Protein AF-0000000084528354 (afdb_homodimer)

Nearest PDB structures (foldseek):
  8gp3-assembly1_A  TM=4.222E-01  e=1.536E+00  Rattus norvegicus
  3k6s-assembly5_E  TM=3.335E-01  e=3.636E+00  Homo sapiens
  3k6s-assembly1_A  TM=3.335E-01  e=3.636E+00  Homo sapiens
  3k6s-assembly2_C  TM=3.335E-01  e=3.851E+00  Homo sapiens
  3k71-assembly3_E  TM=3.317E-01  e=5.758E+00  Homo sapiens

Radius of gyration: 25.2 Å; Cα contacts (8 Å, |Δi|>4): 650; chains: 2; bounding box: 91×80×74 Å

pLDDT: mean 88.3, std 20.88, range [30.98, 98.94]

Sequence (292 aa):
MTRPALFAATALGLAGAASAQGDRIDLALDYSPAAAARLAALGERVTVAAWWYGEPASADVPVDEIGQVQLASSTTIVDPRPLTVALPAVPDGADVASVLAPRLLDNVYSAREGDPDNILHCDLVEDAVADLAGRTLPVICQLIGEMTRPALFAATALGLAGAASAQGDRIDLALDYSPAAAARLAALGERVTVAAWWYGEPASADVPVDEIGQVQLASSTTIVDPRPLTVALPAVPDGADVASVLAPRLLDNVYSAREGDPDNILHCDLVEDAVADLAGRTLPVICQLIGE

Foldseek 3Di:
DPPPPPPPPPPPPCPPPPPPQAQKFKEWEAEDPVRLVVCVVQVWWKKKKKWKKAAFPDPPQDADPVRIGTFDMDIDIDHPHTDMDIDGLHPPPTPCVRHPFMKMKIDMFIPCPRPVDTQKDKDIDIDTSSVRGPDYDYIYIYGVPD/DPPPPPPPPPPPPCPPPPPPQAQKFKEWEAEDPVRLVVCVVQVWWKKKKKWKKAAFPDPPQDADPVRIGTFDMDIDIDHPHTDMDIDGLHPPPTPCVRHPFMKMWIDMFIPCPRPVDTQKDKDIDIDTSSVRGPDYDYIYIYGVPD

Secondary structure (DSSP, 8-state):
----------------------SEEEEEEEE-HHHHHHHHHHT--EEEEEEEEE-BSSTTS---TTS-EEEEEEEEEE-SSSEEEEEESS-TTB-GGGBSS-EEEEEEEE-SSS-SS--EEE--EEEEHHHHTT-EEEEEEEETT-/----------------------SEEEEEEEE-HHHHHHHHHHT--EEEEEEEEE-BSSTTS---TTS-EEEEEEEEEE-SSSEEEEEESS-TTB-GGGBSS-EEEEEEEE-SSS-SS--EEE--EEEEHHHHTT-EEEEEEEETT-

Organism: NCBI:txid1123501

Solvent-accessible surface area (backbone atoms only — not comparable to full-atom values): 15769 Å² total; per-residue (Å²): 134,83,74,77,79,77,76,77,76,75,78,74,70,74,70,66,74,73,68,80,62,36,70,31,28,32,38,36,36,36,61,37,73,67,26,42,52,51,30,58,74,53,68,32,42,28,29,45,33,38,36,34,29,21,48,49,54,47,91,84,49,76,54,50,97,86,58,34,25,76,28,34,38,36,39,31,32,24,64,69,54,72,46,64,33,58,36,57,47,64,62,57,51,38,44,62,78,50,24,71,52,56,27,37,40,36,48,48,38,41,54,43,77,60,42,89,57,70,52,46,45,43,49,70,49,71,47,49,29,84,81,40,29,57,37,75,41,82,28,53,28,30,35,63,87,111,133,83,74,77,78,77,74,76,77,73,75,73,70,74,68,66,73,74,68,80,63,36,70,32,28,32,38,36,37,36,60,36,73,68,27,43,50,50,30,59,75,53,68,30,41,28,28,44,34,38,37,33,29,21,48,49,54,47,90,84,47,77,54,50,97,86,58,33,26,78,26,33,38,37,38,32,31,24,64,70,56,72,45,62,33,58,36,58,47,66,62,56,51,38,43,62,79,51,25,71,51,56,27,37,42,36,48,48,37,42,54,43,77,59,42,88,58,71,52,46,46,43,49,70,48,72,48,48,29,85,78,40,28,56,37,77,40,81,29,53,28,30,35,64,86,113

Structure (mmCIF, N/CA/C/O backbone):
data_AF-0000000084528354-model_v1
#
loop_
_entity.id
_entity.type
_entity.pdbx_description
1 polymer 'Uncharacterized protein'
#
loop_
_atom_site.group_PDB
_atom_site.id
_atom_site.type_symbol
_atom_site.label_atom_id
_atom_site.label_alt_id
_atom_site.label_comp_id
_atom_site.label_asym_id
_atom_site.label_entity_id
_atom_site.label_seq_id
_atom_site.pdbx_PDB_ins_code
_atom_site.Cartn_x
_atom_site.Cartn_y
_atom_site.Cartn_z
_atom_site.occupancy
_atom_site.B_iso_or_equiv
_atom_site.auth_seq_id
_atom_site.auth_comp_id
_atom_site.auth_asym_id
_atom_site.auth_atom_id
_atom_site.pdbx_PDB_model_num
ATOM 1 N N . MET A 1 1 ? 42.875 53.031 -32.188 1 31.58 1 MET A N 1
ATOM 2 C CA . MET A 1 1 ? 42.312 52.469 -30.938 1 31.58 1 MET A CA 1
ATOM 3 C C . MET A 1 1 ? 41.094 51.625 -31.219 1 31.58 1 MET A C 1
ATOM 5 O O . MET A 1 1 ? 40.062 52.125 -31.656 1 31.58 1 MET A O 1
ATOM 9 N N . THR A 1 2 ? 41.312 50.344 -31.688 1 41.75 2 THR A N 1
ATOM 10 C CA . THR A 1 2 ? 40.375 49.344 -32.125 1 41.75 2 THR A CA 1
ATOM 11 C C . THR A 1 2 ? 39.5 48.875 -30.969 1 41.75 2 THR A C 1
ATOM 13 O O . THR A 1 2 ? 39.969 48.531 -29.906 1 41.75 2 THR A O 1
ATOM 16 N N . ARG A 1 3 ? 38.312 49.562 -30.938 1 42.97 3 ARG A N 1
ATOM 17 C CA . ARG A 1 3 ? 37.312 49.25 -29.906 1 42.97 3 ARG A CA 1
ATOM 18 C C . ARG A 1 3 ? 37 47.75 -29.891 1 42.97 3 ARG A C 1
ATOM 20 O O . ARG A 1 3 ? 36.656 47.188 -30.922 1 42.97 3 ARG A O 1
ATOM 27 N N . PRO A 1 4 ? 37.438 47.062 -28.797 1 43.97 4 PRO A N 1
ATOM 28 C CA . PRO A 1 4 ? 37.156 45.625 -28.734 1 43.97 4 PRO A CA 1
ATOM 29 C C . PRO A 1 4 ? 35.688 45.344 -28.656 1 43.97 4 PRO A C 1
ATOM 31 O O . PRO A 1 4 ? 34.906 46.094 -28.078 1 43.97 4 PRO A O 1
ATOM 34 N N . ALA A 1 5 ? 35.156 44.75 -29.781 1 48.66 5 ALA A N 1
ATOM 35 C CA . ALA A 1 5 ? 33.781 44.281 -29.844 1 48.66 5 ALA A CA 1
ATOM 36 C C . ALA A 1 5 ? 33.5 43.312 -28.703 1 48.66 5 ALA A C 1
ATOM 38 O O . ALA A 1 5 ? 34.188 42.312 -28.531 1 48.66 5 ALA A O 1
ATOM 39 N N . LEU A 1 6 ? 32.938 43.875 -27.562 1 39.38 6 LEU A N 1
ATOM 40 C CA . LEU A 1 6 ? 32.469 43.094 -26.422 1 39.38 6 LEU A CA 1
ATOM 41 C C . LEU A 1 6 ? 31.406 42.094 -26.859 1 39.38 6 LEU A C 1
ATOM 43 O O . LEU A 1 6 ? 30.375 42.5 -27.406 1 39.38 6 LEU A O 1
ATOM 47 N N . PHE A 1 7 ? 31.875 40.844 -27.234 1 40.12 7 PHE A N 1
ATOM 48 C CA . PHE A 1 7 ? 30.906 39.812 -27.547 1 40.12 7 PHE A CA 1
ATOM 49 C C . PHE A 1 7 ? 30.047 39.5 -26.328 1 40.12 7 PHE A C 1
ATOM 51 O O . PHE A 1 7 ? 30.578 39.281 -25.234 1 40.12 7 PHE A O 1
ATOM 58 N N . ALA A 1 8 ? 28.875 40.062 -26.25 1 34.22 8 ALA A N 1
ATOM 59 C CA . ALA A 1 8 ? 27.906 39.656 -25.234 1 34.22 8 ALA A CA 1
ATOM 60 C C . ALA A 1 8 ? 27.562 38.156 -25.359 1 34.22 8 ALA A C 1
ATOM 62 O O . ALA A 1 8 ? 27.109 37.719 -26.422 1 34.22 8 ALA A O 1
ATOM 63 N N . ALA A 1 9 ? 28.281 37.344 -24.562 1 36.31 9 ALA A N 1
ATOM 64 C CA . ALA A 1 9 ? 27.891 35.938 -24.469 1 36.31 9 ALA A CA 1
ATOM 65 C C . ALA A 1 9 ? 26.453 35.781 -23.984 1 36.31 9 ALA A C 1
ATOM 67 O O . ALA A 1 9 ? 26.078 36.344 -22.938 1 36.31 9 ALA A O 1
ATOM 68 N N . THR A 1 10 ? 25.516 35.656 -24.875 1 40.25 10 THR A N 1
ATOM 69 C CA . THR A 1 10 ? 24.156 35.281 -24.484 1 40.25 10 THR A CA 1
ATOM 70 C C . THR A 1 10 ? 24.156 34 -23.672 1 40.25 10 THR A C 1
ATOM 72 O O . THR A 1 10 ? 24.75 33 -24.094 1 40.25 10 THR A O 1
ATOM 75 N N . ALA A 1 11 ? 24.125 34.156 -22.359 1 38.41 11 ALA A N 1
ATOM 76 C CA . ALA A 1 11 ? 23.922 33 -21.484 1 38.41 11 ALA A CA 1
ATOM 77 C C . ALA A 1 11 ? 22.641 32.25 -21.859 1 38.41 11 ALA A C 1
ATOM 79 O O . ALA A 1 11 ? 21.531 32.781 -21.672 1 38.41 11 ALA A O 1
ATOM 80 N N . LEU A 1 12 ? 22.641 31.469 -22.969 1 39.41 12 LEU A N 1
ATOM 81 C CA . LEU A 1 12 ? 21.547 30.531 -23.094 1 39.41 12 LEU A CA 1
ATOM 82 C C . LEU A 1 12 ? 21.406 29.688 -21.828 1 39.41 12 LEU A C 1
ATOM 84 O O . LEU A 1 12 ? 22.328 28.969 -21.453 1 39.41 12 LEU A O 1
ATOM 88 N N . GLY A 1 13 ? 20.766 30.234 -20.859 1 33.16 13 GLY A N 1
ATOM 89 C CA . GLY A 1 13 ? 20.438 29.422 -19.703 1 33.16 13 GLY A CA 1
ATOM 90 C C . GLY A 1 13 ? 19.828 28.094 -20.062 1 33.16 13 GLY A C 1
ATOM 91 O O . GLY A 1 13 ? 18.875 28.031 -20.844 1 33.16 13 GLY A O 1
ATOM 92 N N . LEU A 1 14 ? 20.625 27.047 -20.109 1 32.34 14 LEU A N 1
ATOM 93 C CA . LEU A 1 14 ? 20.109 25.672 -20.125 1 32.34 14 LEU A CA 1
ATOM 94 C C . LEU A 1 14 ? 18.969 25.516 -19.125 1 32.34 14 LEU A C 1
ATOM 96 O O . LEU A 1 14 ? 19.203 25.609 -17.906 1 32.34 14 LEU A O 1
ATOM 100 N N . ALA A 1 15 ? 17.828 26.125 -19.406 1 31.84 15 ALA A N 1
ATOM 101 C CA . ALA A 1 15 ? 16.75 25.578 -18.609 1 31.84 15 ALA A CA 1
ATOM 102 C C . ALA A 1 15 ? 16.844 24.062 -18.531 1 31.84 15 ALA A C 1
ATOM 104 O O . ALA A 1 15 ? 16.891 23.375 -19.547 1 31.84 15 ALA A O 1
ATOM 105 N N . GLY A 1 16 ? 17.656 23.594 -17.719 1 31.56 16 GLY A N 1
ATOM 106 C CA . GLY A 1 16 ? 17.656 22.141 -17.562 1 31.56 16 GLY A CA 1
ATOM 107 C C . GLY A 1 16 ? 16.281 21.516 -17.703 1 31.56 16 GLY A C 1
ATOM 108 O O . GLY A 1 16 ? 15.297 22.047 -17.172 1 31.56 16 GLY A O 1
ATOM 109 N N . ALA A 1 17 ? 15.969 20.906 -18.844 1 32.09 17 ALA A N 1
ATOM 110 C CA . ALA A 1 17 ? 14.797 20.047 -18.984 1 32.09 17 ALA A CA 1
ATOM 111 C C . ALA A 1 17 ? 14.453 19.375 -17.656 1 32.09 17 ALA A C 1
ATOM 113 O O . ALA A 1 17 ? 15.266 18.641 -17.094 1 32.09 17 ALA A O 1
ATOM 114 N N . ALA A 1 18 ? 13.953 20.031 -16.719 1 34.66 18 ALA A N 1
ATOM 115 C CA . ALA A 1 18 ? 13.344 19.266 -15.625 1 34.66 18 ALA A CA 1
ATOM 116 C C . ALA A 1 18 ? 12.805 17.938 -16.125 1 34.66 18 ALA A C 1
ATOM 118 O O . ALA A 1 18 ? 11.93 17.906 -17 1 34.66 18 ALA A O 1
ATOM 119 N N . SER A 1 19 ? 13.539 17.016 -16.5 1 34.62 19 SER A N 1
ATOM 120 C CA . SER A 1 19 ? 13.188 15.68 -16.984 1 34.62 19 SER A CA 1
ATOM 121 C C . SER A 1 19 ? 11.859 15.211 -16.375 1 34.62 19 SER A C 1
ATOM 123 O O . SER A 1 19 ? 11.617 15.391 -15.18 1 34.62 19 SER A O 1
ATOM 125 N N . ALA A 1 20 ? 10.766 15.297 -16.953 1 43.47 20 ALA A N 1
ATOM 126 C CA . ALA A 1 20 ? 9.43 14.781 -16.672 1 43.47 20 ALA A CA 1
ATOM 127 C C . ALA A 1 20 ? 9.492 13.461 -15.906 1 43.47 20 ALA A C 1
ATOM 129 O O . ALA A 1 20 ? 9.656 12.398 -16.516 1 43.47 20 ALA A O 1
ATOM 130 N N . GLN A 1 21 ? 10.344 13.391 -14.844 1 56.59 21 GLN A N 1
ATOM 131 C CA . GLN A 1 21 ? 10.445 12.156 -14.07 1 56.59 21 GLN A CA 1
ATOM 132 C C . GLN A 1 21 ? 9.094 11.453 -13.969 1 56.59 21 GLN A C 1
ATOM 134 O O . GLN A 1 21 ? 8.07 12.109 -13.773 1 56.59 21 GLN A O 1
ATOM 139 N N . GLY A 1 22 ? 8.992 10.219 -14.523 1 72.38 22 GLY A N 1
ATOM 140 C CA . GLY A 1 22 ? 7.781 9.414 -14.57 1 72.38 22 GLY A CA 1
ATOM 141 C C . GLY A 1 22 ? 7.109 9.258 -13.219 1 72.38 22 GLY A C 1
ATOM 142 O O . GLY A 1 22 ? 7.75 9.445 -12.18 1 72.38 22 GLY A O 1
ATOM 143 N N . ASP A 1 23 ? 5.918 9.266 -13.188 1 91.62 23 ASP A N 1
ATOM 144 C CA . ASP A 1 23 ? 5.105 9.172 -11.977 1 91.62 23 ASP A CA 1
ATOM 145 C C . ASP A 1 23 ? 5.008 7.734 -11.484 1 91.62 23 ASP A C 1
ATOM 147 O O . ASP A 1 23 ? 4.246 7.438 -10.562 1 91.62 23 ASP A O 1
ATOM 151 N N . ARG A 1 24 ? 5.902 6.82 -12.141 1 97.19 24 ARG A N 1
ATOM 152 C CA . ARG A 1 24 ? 5.859 5.418 -11.75 1 97.19 24 ARG A CA 1
ATOM 153 C C . ARG A 1 24 ? 7.266 4.824 -11.688 1 97.19 24 ARG A C 1
ATOM 155 O O . ARG A 1 24 ? 8.203 5.387 -12.242 1 97.19 24 ARG A O 1
ATOM 162 N N . ILE A 1 25 ? 7.41 3.816 -10.938 1 98.62 25 ILE A N 1
ATOM 163 C CA . ILE A 1 25 ? 8.555 2.916 -10.859 1 98.62 25 ILE A CA 1
ATOM 164 C C . ILE A 1 25 ? 8.117 1.494 -11.203 1 98.62 25 ILE A C 1
ATOM 166 O O . ILE A 1 25 ? 7.262 0.917 -10.523 1 98.62 25 ILE A O 1
ATOM 170 N N . ASP A 1 26 ? 8.742 1.012 -12.266 1 98.56 26 ASP A N 1
ATOM 171 C CA . ASP A 1 26 ? 8.359 -0.325 -12.711 1 98.56 26 ASP A CA 1
ATOM 172 C C . ASP A 1 26 ? 9.367 -1.37 -12.234 1 98.56 26 ASP A C 1
ATOM 174 O O . ASP A 1 26 ? 10.57 -1.217 -12.43 1 98.56 26 ASP A O 1
ATOM 178 N N . LEU A 1 27 ? 8.836 -2.406 -11.539 1 98.88 27 LEU A N 1
ATOM 179 C CA . LEU A 1 27 ? 9.633 -3.559 -11.125 1 98.88 27 LEU A CA 1
ATOM 180 C C . LEU A 1 27 ? 9.391 -4.746 -12.055 1 98.88 27 LEU A C 1
ATOM 182 O O . LEU A 1 27 ? 8.289 -5.285 -12.102 1 98.88 27 LEU A O 1
ATOM 186 N N . ALA A 1 28 ? 10.352 -5.105 -12.766 1 98.88 28 ALA A N 1
ATOM 187 C CA . ALA A 1 28 ? 10.273 -6.277 -13.625 1 98.88 28 ALA A CA 1
ATOM 188 C C . ALA A 1 28 ? 10.727 -7.535 -12.891 1 98.88 28 ALA A C 1
ATOM 190 O O . ALA A 1 28 ? 11.922 -7.762 -12.711 1 98.88 28 ALA A O 1
ATOM 191 N N . LEU A 1 29 ? 9.812 -8.344 -12.516 1 98.88 29 LEU A N 1
ATOM 192 C CA . LEU A 1 29 ? 10.086 -9.555 -11.742 1 98.88 29 LEU A CA 1
ATOM 193 C C . LEU A 1 29 ? 10.445 -10.719 -12.656 1 98.88 29 LEU A C 1
ATOM 195 O O . LEU A 1 29 ? 9.812 -10.914 -13.695 1 98.88 29 LEU A O 1
ATOM 199 N N . ASP A 1 30 ? 11.445 -11.406 -12.25 1 98.81 30 ASP A N 1
ATOM 200 C CA . ASP A 1 30 ? 11.812 -12.656 -12.906 1 98.81 30 ASP A CA 1
ATOM 201 C C . ASP A 1 30 ? 12.32 -13.68 -11.891 1 98.81 30 ASP A C 1
ATOM 203 O O . ASP A 1 30 ? 12.68 -13.328 -10.766 1 98.81 30 ASP A O 1
ATOM 207 N N . TYR A 1 31 ? 12.273 -14.906 -12.344 1 98.88 31 TYR A N 1
ATOM 208 C CA . TYR A 1 31 ? 12.578 -16.016 -11.453 1 98.88 31 TYR A CA 1
ATOM 209 C C . TYR A 1 31 ? 13.555 -16.984 -12.102 1 98.88 31 TYR A C 1
ATOM 211 O O . TYR A 1 31 ? 13.461 -17.25 -13.305 1 98.88 31 TYR A O 1
ATOM 219 N N . SER A 1 32 ? 14.438 -17.5 -11.289 1 98.81 32 SER A N 1
ATOM 220 C CA . SER A 1 32 ? 15.227 -18.625 -11.797 1 98.81 32 SER A CA 1
ATOM 221 C C . SER A 1 32 ? 14.336 -19.828 -12.094 1 98.81 32 SER A C 1
ATOM 223 O O . SER A 1 32 ? 13.242 -19.953 -11.547 1 98.81 32 SER A O 1
ATOM 225 N N . PRO A 1 33 ? 14.812 -20.719 -12.961 1 98.44 33 PRO A N 1
ATOM 226 C CA . PRO A 1 33 ? 14.039 -21.938 -13.227 1 98.44 33 PRO A CA 1
ATOM 227 C C . PRO A 1 33 ? 13.734 -22.734 -11.953 1 98.44 33 PRO A C 1
ATOM 229 O O . PRO A 1 33 ? 12.617 -23.234 -11.789 1 98.44 33 PRO A O 1
ATOM 232 N N . ALA A 1 34 ? 14.664 -22.828 -11.062 1 98.56 34 ALA A N 1
ATOM 233 C CA . ALA A 1 34 ? 14.461 -23.547 -9.805 1 98.56 34 ALA A CA 1
ATOM 234 C C . ALA A 1 34 ? 13.398 -22.875 -8.953 1 98.56 34 ALA A C 1
ATOM 236 O O . ALA A 1 34 ? 12.539 -23.547 -8.375 1 98.56 34 ALA A O 1
ATOM 237 N N . ALA A 1 35 ? 13.453 -21.547 -8.859 1 98.56 35 ALA A N 1
ATOM 238 C CA . ALA A 1 35 ? 12.461 -20.797 -8.094 1 98.56 35 ALA A CA 1
ATOM 239 C C . ALA A 1 35 ? 11.062 -20.984 -8.672 1 98.56 35 ALA A C 1
ATOM 241 O O . ALA A 1 35 ? 10.109 -21.25 -7.941 1 98.56 35 ALA A O 1
ATOM 242 N N . ALA A 1 36 ? 11 -20.828 -9.969 1 98.12 36 ALA A N 1
ATOM 243 C CA . ALA A 1 36 ? 9.711 -20.953 -10.641 1 98.12 36 ALA A CA 1
ATOM 244 C C . ALA A 1 36 ? 9.109 -22.344 -10.422 1 98.12 36 ALA A C 1
ATOM 246 O O . ALA A 1 36 ? 7.918 -22.469 -10.133 1 98.12 36 ALA A O 1
ATOM 247 N N . ALA A 1 37 ? 9.93 -23.359 -10.555 1 97.69 37 ALA A N 1
ATOM 248 C CA . ALA A 1 37 ? 9.469 -24.75 -10.391 1 97.69 37 ALA A CA 1
ATOM 249 C C . ALA A 1 37 ? 8.977 -24.984 -8.969 1 97.69 37 ALA A C 1
ATOM 251 O O . ALA A 1 37 ? 7.934 -25.609 -8.766 1 97.69 37 ALA A O 1
ATOM 252 N N . ARG A 1 38 ? 9.719 -24.484 -8.008 1 97.12 38 ARG A N 1
ATOM 253 C CA . ARG A 1 38 ? 9.359 -24.703 -6.613 1 97.12 38 ARG A CA 1
ATOM 254 C C . ARG A 1 38 ? 8.07 -23.953 -6.266 1 97.12 38 ARG A C 1
ATOM 256 O O . ARG A 1 38 ? 7.211 -24.5 -5.562 1 97.12 38 ARG A O 1
ATOM 263 N N . LEU A 1 39 ? 7.949 -22.719 -6.707 1 96.81 39 LEU A N 1
ATOM 264 C CA . LEU A 1 39 ? 6.727 -21.953 -6.5 1 96.81 39 LEU A CA 1
ATOM 265 C C . LEU A 1 39 ? 5.52 -22.688 -7.078 1 96.81 39 LEU A C 1
ATOM 267 O O . LEU A 1 39 ? 4.48 -22.797 -6.426 1 96.81 39 LEU A O 1
ATOM 271 N N . ALA A 1 40 ? 5.715 -23.188 -8.266 1 95 40 ALA A N 1
ATOM 272 C CA . ALA A 1 40 ? 4.633 -23.922 -8.922 1 95 40 ALA A CA 1
ATOM 273 C C . ALA A 1 40 ? 4.273 -25.188 -8.133 1 95 40 ALA A C 1
ATOM 275 O O . ALA A 1 40 ? 3.096 -25.469 -7.922 1 95 40 ALA A O 1
ATOM 276 N N . ALA A 1 41 ? 5.234 -25.891 -7.699 1 94.94 41 ALA A N 1
ATOM 277 C CA . ALA A 1 41 ? 5.035 -27.141 -6.984 1 94.94 41 ALA A CA 1
ATOM 278 C C . ALA A 1 41 ? 4.27 -26.922 -5.684 1 94.94 41 ALA A C 1
ATOM 280 O O . ALA A 1 41 ? 3.475 -27.766 -5.27 1 94.94 41 ALA A O 1
ATOM 281 N N . LEU A 1 42 ? 4.504 -25.797 -5.105 1 93.5 42 LEU A N 1
ATOM 282 C CA . LEU A 1 42 ? 3.916 -25.516 -3.801 1 93.5 42 LEU A CA 1
ATOM 283 C C . LEU A 1 42 ? 2.609 -24.734 -3.953 1 93.5 42 LEU A C 1
ATOM 285 O O . LEU A 1 42 ? 1.878 -24.547 -2.979 1 93.5 42 LEU A O 1
ATOM 289 N N . GLY A 1 43 ? 2.33 -24.234 -5.148 1 91.62 43 GLY A N 1
ATOM 290 C CA . GLY A 1 43 ? 1.223 -23.297 -5.289 1 91.62 43 GLY A CA 1
ATOM 291 C C . GLY A 1 43 ? 1.421 -22.016 -4.512 1 91.62 43 GLY A C 1
ATOM 292 O O . GLY A 1 43 ? 0.469 -21.469 -3.953 1 91.62 43 GLY A O 1
ATOM 293 N N . GLU A 1 44 ? 2.66 -21.641 -4.426 1 94.19 44 GLU A N 1
ATOM 294 C CA . GLU A 1 44 ? 3.047 -20.469 -3.631 1 94.19 44 GLU A CA 1
ATOM 295 C C . GLU A 1 44 ? 3.029 -19.203 -4.469 1 94.19 44 GLU A C 1
ATOM 297 O O . GLU A 1 44 ? 3.545 -19.172 -5.59 1 94.19 44 GLU A O 1
ATOM 302 N N . ARG A 1 45 ? 2.424 -18.141 -3.914 1 95.12 45 ARG A N 1
ATOM 303 C CA . ARG A 1 45 ? 2.424 -16.844 -4.559 1 95.12 45 ARG A CA 1
ATOM 304 C C . ARG A 1 45 ? 3.59 -15.984 -4.07 1 95.12 45 ARG A C 1
ATOM 306 O O . ARG A 1 45 ? 4.469 -16.469 -3.363 1 95.12 45 ARG A O 1
ATOM 313 N N . VAL A 1 46 ? 3.631 -14.773 -4.613 1 98.12 46 VAL A N 1
ATOM 314 C CA . VAL A 1 46 ? 4.746 -13.883 -4.305 1 98.12 46 VAL A CA 1
ATOM 315 C C . VAL A 1 46 ? 4.211 -12.547 -3.775 1 98.12 46 VAL A C 1
ATOM 317 O O . VAL A 1 46 ? 3.211 -12.031 -4.277 1 98.12 46 VAL A O 1
ATOM 320 N N . THR A 1 47 ? 4.875 -12.023 -2.764 1 98.5 47 THR A N 1
ATOM 321 C CA . THR A 1 47 ? 4.547 -10.719 -2.197 1 98.5 47 THR A CA 1
ATOM 322 C C . THR A 1 47 ? 5.547 -9.664 -2.654 1 98.5 47 THR A C 1
ATOM 324 O O . THR A 1 47 ? 6.762 -9.867 -2.566 1 98.5 47 THR A O 1
ATOM 327 N N . VAL A 1 48 ? 5.059 -8.594 -3.193 1 98.88 48 VAL A N 1
ATOM 328 C CA . VAL A 1 48 ? 5.836 -7.379 -3.428 1 98.88 48 VAL A CA 1
ATOM 329 C C . VAL A 1 48 ? 5.543 -6.355 -2.332 1 98.88 48 VAL A C 1
ATOM 331 O O . VAL A 1 48 ? 4.422 -5.852 -2.229 1 98.88 48 VAL A O 1
ATOM 334 N N . ALA A 1 49 ? 6.535 -6.086 -1.495 1 98.81 49 ALA A N 1
ATOM 335 C CA . ALA A 1 49 ? 6.41 -5.102 -0.421 1 98.81 49 ALA A CA 1
ATOM 336 C C . ALA A 1 49 ? 7.25 -3.861 -0.71 1 98.81 49 ALA A C 1
ATOM 338 O O . ALA A 1 49 ? 8.383 -3.969 -1.18 1 98.81 49 ALA A O 1
ATOM 339 N N . ALA A 1 50 ? 6.645 -2.754 -0.508 1 98.88 50 ALA A N 1
ATOM 340 C CA . ALA A 1 50 ? 7.344 -1.494 -0.75 1 98.88 50 ALA A CA 1
ATOM 341 C C . ALA A 1 50 ? 7.098 -0.503 0.385 1 98.88 50 ALA A C 1
ATOM 343 O O . ALA A 1 50 ? 6.004 -0.456 0.95 1 98.88 50 ALA A O 1
ATOM 344 N N . TRP A 1 51 ? 8.086 0.258 0.704 1 98.81 51 TRP A N 1
ATOM 345 C CA . TRP A 1 51 ? 8.031 1.315 1.707 1 98.81 51 TRP A CA 1
ATOM 346 C C . TRP A 1 51 ? 8.609 2.617 1.159 1 98.81 51 TRP A C 1
ATOM 348 O O . TRP A 1 51 ? 9.695 2.625 0.574 1 98.81 51 TRP A O 1
ATOM 358 N N . TRP A 1 52 ? 7.871 3.645 1.282 1 98.81 52 TRP A N 1
ATOM 359 C CA . TRP A 1 52 ? 8.352 5 1.026 1 98.81 52 TRP A CA 1
ATOM 360 C C . TRP A 1 52 ? 8.711 5.707 2.328 1 98.81 52 TRP A C 1
ATOM 362 O O . TRP A 1 52 ? 7.93 5.688 3.287 1 98.81 52 TRP A O 1
ATOM 372 N N . TYR A 1 53 ? 9.836 6.289 2.375 1 98.81 53 TYR A N 1
ATOM 373 C CA . TYR A 1 53 ? 10.352 6.883 3.605 1 98.81 53 TYR A CA 1
ATOM 374 C C . TYR A 1 53 ? 11.406 7.938 3.303 1 98.81 53 TYR A C 1
ATOM 376 O O . TYR A 1 53 ? 11.672 8.242 2.139 1 98.81 53 TYR A O 1
ATOM 384 N N . GLY A 1 54 ? 11.922 8.617 4.367 1 98.81 54 GLY A N 1
ATOM 385 C CA . GLY A 1 54 ? 13.008 9.562 4.176 1 98.81 54 GLY A CA 1
ATOM 386 C C . GLY A 1 54 ? 13.492 10.18 5.473 1 98.81 54 GLY A C 1
ATOM 387 O O . GLY A 1 54 ? 12.891 9.977 6.527 1 98.81 54 GLY A O 1
ATOM 388 N N . GLU A 1 55 ? 14.656 10.797 5.344 1 98.69 55 GLU A N 1
ATOM 389 C CA . GLU A 1 55 ? 15.141 11.617 6.449 1 98.69 55 GLU A CA 1
ATOM 390 C C . GLU A 1 55 ? 14.18 12.766 6.746 1 98.69 55 GLU A C 1
ATOM 392 O O . GLU A 1 55 ? 13.641 13.383 5.828 1 98.69 55 GLU A O 1
ATOM 397 N N . PRO A 1 56 ? 14.031 13.008 8.039 1 98.31 56 PRO A N 1
ATOM 398 C CA . PRO A 1 56 ? 13.094 14.086 8.367 1 98.31 56 PRO A CA 1
ATOM 399 C C . PRO A 1 56 ? 13.547 15.445 7.84 1 98.31 56 PRO A C 1
ATOM 401 O O . PRO A 1 56 ? 14.75 15.75 7.848 1 98.31 56 PRO A O 1
ATOM 404 N N . ALA A 1 57 ? 12.57 16.25 7.43 1 97.88 57 ALA A N 1
ATOM 405 C CA . ALA A 1 57 ? 12.844 17.594 6.906 1 97.88 57 ALA A CA 1
ATOM 406 C C . ALA A 1 57 ? 13.219 18.562 8.031 1 97.88 57 ALA A C 1
ATOM 408 O O . ALA A 1 57 ? 13.836 19.594 7.781 1 97.88 57 ALA A O 1
ATOM 409 N N . SER A 1 58 ? 12.703 18.25 9.219 1 96.62 58 SER A N 1
ATOM 410 C CA . SER A 1 58 ? 13 19.062 10.398 1 96.62 58 SER A CA 1
ATOM 411 C C . SER A 1 58 ? 12.961 18.219 11.664 1 96.62 58 SER A C 1
ATOM 413 O O . SER A 1 58 ? 12.516 17.078 11.641 1 96.62 58 SER A O 1
ATOM 415 N N . ALA A 1 59 ? 13.438 18.766 12.773 1 94.5 59 ALA A N 1
ATOM 416 C CA . ALA A 1 59 ? 13.586 18.047 14.039 1 94.5 59 ALA A CA 1
ATOM 417 C C . ALA A 1 59 ? 12.227 17.75 14.664 1 94.5 59 ALA A C 1
ATOM 419 O O . ALA A 1 59 ? 12.102 16.844 15.5 1 94.5 59 ALA A O 1
ATOM 420 N N . ASP A 1 60 ? 11.211 18.469 14.234 1 91.06 60 ASP A N 1
ATOM 421 C CA . ASP A 1 60 ? 9.914 18.344 14.891 1 91.06 60 ASP A CA 1
ATOM 422 C C . ASP A 1 60 ? 9.055 17.281 14.219 1 91.06 60 ASP A C 1
ATOM 424 O O . ASP A 1 60 ? 7.98 16.938 14.727 1 91.06 60 ASP A O 1
ATOM 428 N N . VAL A 1 61 ? 9.578 16.719 13.133 1 92.31 61 VAL A N 1
ATOM 429 C CA . VAL A 1 61 ? 8.844 15.656 12.438 1 92.31 61 VAL A CA 1
ATOM 430 C C . VAL A 1 61 ? 8.992 14.344 13.203 1 92.31 61 VAL A C 1
ATOM 432 O O . VAL A 1 61 ? 10.109 13.945 13.555 1 92.31 61 VAL A O 1
ATOM 435 N N . PRO A 1 62 ? 7.848 13.68 13.398 1 92.62 62 PRO A N 1
ATOM 436 C CA . PRO A 1 62 ? 7.953 12.367 14.047 1 92.62 62 PRO A CA 1
ATOM 437 C C . PRO A 1 62 ? 8.734 11.359 13.211 1 92.62 62 PRO A C 1
ATOM 439 O O . PRO A 1 62 ? 8.57 11.305 11.992 1 92.62 62 PRO A O 1
ATOM 442 N N . VAL A 1 63 ? 9.57 10.578 13.938 1 94.38 63 VAL A N 1
ATOM 443 C CA . VAL A 1 63 ? 10.406 9.602 13.258 1 94.38 63 VAL A CA 1
ATOM 444 C C . VAL A 1 63 ? 10.258 8.234 13.922 1 94.38 63 VAL A C 1
ATOM 446 O O . VAL A 1 63 ? 9.758 8.141 15.047 1 94.38 63 VAL A O 1
ATOM 449 N N . ASP A 1 64 ? 10.602 7.238 13.156 1 93.56 64 ASP A N 1
ATOM 450 C CA . ASP A 1 64 ? 10.57 5.891 13.719 1 93.56 64 ASP A CA 1
ATOM 451 C C . ASP A 1 64 ? 11.828 5.613 14.539 1 93.56 64 ASP A C 1
ATOM 453 O O . ASP A 1 64 ? 12.586 6.535 14.859 1 93.56 64 ASP A O 1
ATOM 457 N N . GLU A 1 65 ? 11.977 4.328 14.914 1 93.06 65 GLU A N 1
ATOM 458 C CA . GLU A 1 65 ? 13.023 3.934 15.852 1 93.06 65 GLU A CA 1
ATOM 459 C C . GLU A 1 65 ? 14.414 4.18 15.266 1 93.06 65 GLU A C 1
ATOM 461 O O . GLU A 1 65 ? 15.391 4.328 16 1 93.06 65 GLU A O 1
ATOM 466 N N . ILE A 1 66 ? 14.523 4.219 13.953 1 96.06 66 ILE A N 1
ATOM 467 C CA . ILE A 1 66 ? 15.844 4.363 13.352 1 96.06 66 ILE A CA 1
ATOM 468 C C . ILE A 1 66 ? 16 5.777 12.789 1 96.06 66 ILE A C 1
ATOM 470 O O . ILE A 1 66 ? 16.875 6.02 11.945 1 96.06 66 ILE A O 1
ATOM 474 N N . GLY A 1 67 ? 15.094 6.676 13.133 1 96.69 67 GLY A N 1
ATOM 475 C CA . GLY A 1 67 ? 15.242 8.086 12.82 1 96.69 67 GLY A CA 1
ATOM 476 C C . GLY A 1 67 ? 14.703 8.453 11.453 1 96.69 67 GLY A C 1
ATOM 477 O O . GLY A 1 67 ? 15.094 9.477 10.875 1 96.69 67 GLY A O 1
ATOM 478 N N . GLN A 1 68 ? 13.852 7.578 10.867 1 97.81 68 GLN A N 1
ATOM 479 C CA . GLN A 1 68 ? 13.297 7.855 9.547 1 97.81 68 GLN A CA 1
ATOM 480 C C . GLN A 1 68 ? 11.812 8.195 9.641 1 97.81 68 GLN A C 1
ATOM 482 O O . GLN A 1 68 ? 11.133 7.801 10.594 1 97.81 68 GLN A O 1
ATOM 487 N N . VAL A 1 69 ? 11.312 9.016 8.664 1 97.81 69 VAL A N 1
ATOM 488 C CA . VAL A 1 69 ? 9.898 9.305 8.492 1 97.81 69 VAL A CA 1
ATOM 489 C C . VAL A 1 69 ? 9.266 8.281 7.562 1 97.81 69 VAL A C 1
ATOM 491 O O . VAL A 1 69 ? 9.758 8.047 6.453 1 97.81 69 VAL A O 1
ATOM 494 N N . GLN A 1 70 ? 8.234 7.652 8.039 1 97.69 70 GLN A N 1
ATOM 495 C CA . GLN A 1 70 ? 7.457 6.762 7.18 1 97.69 70 GLN A CA 1
ATOM 496 C C . GLN A 1 70 ? 6.395 7.535 6.406 1 97.69 70 GLN A C 1
ATOM 498 O O . GLN A 1 70 ? 5.602 8.273 6.996 1 97.69 70 GLN A O 1
ATOM 503 N N . LEU A 1 71 ? 6.391 7.348 5.094 1 98.38 71 LEU A N 1
ATOM 504 C CA . LEU A 1 71 ? 5.438 8.047 4.238 1 98.38 71 LEU A CA 1
ATOM 505 C C . LEU A 1 71 ? 4.297 7.121 3.826 1 98.38 71 LEU A C 1
ATOM 507 O O . LEU A 1 71 ? 3.135 7.535 3.801 1 98.38 71 LEU A O 1
ATOM 511 N N . ALA A 1 72 ? 4.645 5.945 3.43 1 98.81 72 ALA A N 1
ATOM 512 C CA . ALA A 1 72 ? 3.668 4.992 2.914 1 98.81 72 ALA A CA 1
ATOM 513 C C . ALA A 1 72 ? 4.258 3.586 2.85 1 98.81 72 ALA A C 1
ATOM 515 O O . ALA A 1 72 ? 5.473 3.41 2.934 1 98.81 72 ALA A O 1
ATOM 516 N N . SER A 1 73 ? 3.43 2.619 2.783 1 98.75 73 SER A N 1
ATOM 517 C CA . SER A 1 73 ? 3.805 1.236 2.506 1 98.75 73 SER A CA 1
ATOM 518 C C . SER A 1 73 ? 2.748 0.536 1.659 1 98.75 73 SER A C 1
ATOM 520 O O . SER A 1 73 ? 1.598 0.974 1.604 1 98.75 73 SER A O 1
ATOM 522 N N . SER A 1 74 ? 3.156 -0.439 0.981 1 98.69 74 SER A N 1
ATOM 523 C CA . SER A 1 74 ? 2.229 -1.261 0.211 1 98.69 74 SER A CA 1
ATOM 524 C C . SER A 1 74 ? 2.699 -2.709 0.143 1 98.69 74 SER A C 1
ATOM 526 O O . SER A 1 74 ? 3.902 -2.977 0.15 1 98.69 74 SER A O 1
ATOM 528 N N . THR A 1 75 ? 1.763 -3.584 0.126 1 98.62 75 THR A N 1
ATOM 529 C CA . THR A 1 75 ? 1.971 -4.996 -0.168 1 98.62 75 THR A CA 1
ATOM 530 C C . THR A 1 75 ? 1.007 -5.473 -1.252 1 98.62 75 THR A C 1
ATOM 532 O O . THR A 1 75 ? -0.188 -5.172 -1.202 1 98.62 75 THR A O 1
ATOM 535 N N . THR A 1 76 ? 1.552 -6.125 -2.24 1 98.69 76 THR A N 1
ATOM 536 C CA . THR A 1 76 ? 0.741 -6.734 -3.289 1 98.69 76 THR A CA 1
ATOM 537 C C . THR A 1 76 ? 1.111 -8.203 -3.475 1 98.69 76 THR A C 1
ATOM 539 O O . THR A 1 76 ? 2.293 -8.547 -3.57 1 98.69 76 THR A O 1
ATOM 542 N N . ILE A 1 77 ? 0.122 -9.062 -3.492 1 98.12 77 ILE A N 1
ATOM 543 C CA . ILE A 1 77 ? 0.327 -10.477 -3.799 1 98.12 77 ILE A CA 1
ATOM 544 C C . ILE A 1 77 ? 0.165 -10.703 -5.301 1 98.12 77 ILE A C 1
ATOM 546 O O . ILE A 1 77 ? -0.871 -10.367 -5.875 1 98.12 77 ILE A O 1
ATOM 550 N N . VAL A 1 78 ? 1.146 -11.32 -5.891 1 97.88 78 VAL A N 1
ATOM 551 C CA . VAL A 1 78 ? 1.171 -11.438 -7.344 1 97.88 78 VAL A CA 1
ATOM 552 C C . VAL A 1 78 ? 1.313 -12.906 -7.738 1 97.88 78 VAL A C 1
ATOM 554 O O . VAL A 1 78 ? 1.716 -13.742 -6.922 1 97.88 78 VAL A O 1
ATOM 557 N N . ASP A 1 79 ? 0.958 -13.18 -8.969 1 94.38 79 ASP A N 1
ATOM 558 C CA . ASP A 1 79 ? 1.249 -14.484 -9.547 1 94.38 79 ASP A CA 1
ATOM 559 C C . ASP A 1 79 ? 2.754 -14.703 -9.688 1 94.38 79 ASP A C 1
ATOM 561 O O . ASP A 1 79 ? 3.488 -13.789 -10.062 1 94.38 79 ASP A O 1
ATOM 565 N N . PRO A 1 80 ? 3.143 -15.914 -9.375 1 95.12 80 PRO A N 1
ATOM 566 C CA . PRO A 1 80 ? 4.578 -16.203 -9.422 1 95.12 80 PRO A CA 1
ATOM 567 C C . PRO A 1 80 ? 5.082 -16.438 -10.844 1 95.12 80 PRO A C 1
ATOM 569 O O . PRO A 1 80 ? 5.582 -17.516 -11.164 1 95.12 80 PRO A O 1
ATOM 572 N N . ARG A 1 81 ? 5.086 -15.477 -11.664 1 96.31 81 ARG A N 1
ATOM 573 C CA . ARG A 1 81 ? 5.574 -15.469 -13.039 1 96.31 81 ARG A CA 1
ATOM 574 C C . ARG A 1 81 ? 6.242 -14.141 -13.367 1 96.31 81 ARG A C 1
ATOM 576 O O . ARG A 1 81 ? 6.047 -13.148 -12.664 1 96.31 81 ARG A O 1
ATOM 583 N N . PRO A 1 82 ? 7.016 -14.289 -14.398 1 98.19 82 PRO A N 1
ATOM 584 C CA . PRO A 1 82 ? 7.543 -12.984 -14.82 1 98.19 82 PRO A CA 1
ATOM 585 C C . PRO A 1 82 ? 6.441 -11.969 -15.117 1 98.19 82 PRO A C 1
ATOM 587 O O . PRO A 1 82 ? 5.5 -12.273 -15.852 1 98.19 82 PRO A O 1
ATOM 590 N N . LEU A 1 83 ? 6.531 -10.789 -14.531 1 98.12 83 LEU A N 1
ATOM 591 C CA . LEU A 1 83 ? 5.594 -9.688 -14.734 1 98.12 83 LEU A CA 1
ATOM 592 C C . LEU A 1 83 ? 6.199 -8.367 -14.266 1 98.12 83 LEU A C 1
ATOM 594 O O . LEU A 1 83 ? 7.25 -8.359 -13.625 1 98.12 83 LEU A O 1
ATOM 598 N N . THR A 1 84 ? 5.57 -7.367 -14.703 1 98.19 84 THR A N 1
ATOM 599 C CA . THR A 1 84 ? 5.957 -6.043 -14.234 1 98.19 84 THR A CA 1
ATOM 600 C C . THR A 1 84 ? 4.93 -5.5 -13.242 1 98.19 84 THR A C 1
ATOM 602 O O . THR A 1 84 ? 3.723 -5.59 -13.484 1 98.19 84 THR A O 1
ATOM 605 N N . VAL A 1 85 ? 5.402 -5.043 -12.109 1 98.62 85 VAL A N 1
ATOM 606 C CA . VAL A 1 85 ? 4.578 -4.359 -11.117 1 98.62 85 VAL A CA 1
ATOM 607 C C . VAL A 1 85 ? 4.895 -2.865 -11.117 1 98.62 85 VAL A C 1
ATOM 609 O O . VAL A 1 85 ? 6.047 -2.469 -10.922 1 98.62 85 VAL A O 1
ATOM 612 N N . ALA A 1 86 ? 3.893 -2.047 -11.32 1 98 86 ALA A N 1
ATOM 613 C CA . ALA A 1 86 ? 4.07 -0.597 -11.281 1 98 86 ALA A CA 1
ATOM 614 C C . ALA A 1 86 ? 3.779 -0.043 -9.891 1 98 86 ALA A C 1
ATOM 616 O O . ALA A 1 86 ? 2.715 -0.299 -9.32 1 98 86 ALA A O 1
ATOM 617 N N . LEU A 1 87 ? 4.699 0.67 -9.391 1 98.31 87 LEU A N 1
ATOM 618 C CA . LEU A 1 87 ? 4.539 1.438 -8.164 1 98.31 87 LEU A CA 1
ATOM 619 C C . LEU A 1 87 ? 4.445 2.93 -8.461 1 98.31 87 LEU A C 1
ATOM 621 O O . LEU A 1 87 ? 5.113 3.428 -9.367 1 98.31 87 LEU A O 1
ATOM 625 N N . PRO A 1 88 ? 3.617 3.609 -7.711 1 97.56 88 PRO A N 1
ATOM 626 C CA . PRO A 1 88 ? 3.762 5.062 -7.832 1 97.56 88 PRO A CA 1
ATOM 627 C C . PRO A 1 88 ? 5.129 5.559 -7.371 1 97.56 88 PRO A C 1
ATOM 629 O O . PRO A 1 88 ? 5.695 5.023 -6.414 1 97.56 88 PRO A O 1
ATOM 632 N N . ALA A 1 89 ? 5.625 6.555 -8.031 1 97.88 89 ALA A N 1
ATOM 633 C CA . ALA A 1 89 ? 6.855 7.152 -7.516 1 97.88 89 ALA A CA 1
ATOM 634 C C . ALA A 1 89 ? 6.68 7.602 -6.07 1 97.88 89 ALA A C 1
ATOM 636 O O . ALA A 1 89 ? 7.492 7.262 -5.207 1 97.88 89 ALA A O 1
ATOM 637 N N . VAL A 1 90 ? 5.637 8.32 -5.887 1 96.75 90 VAL A N 1
ATOM 638 C CA . VAL A 1 90 ? 5.152 8.656 -4.551 1 96.75 90 VAL A CA 1
ATOM 639 C C . VAL A 1 90 ? 3.646 8.406 -4.469 1 96.75 90 VAL A C 1
ATOM 641 O O . VAL A 1 90 ? 2.893 8.844 -5.34 1 96.75 90 VAL A O 1
ATOM 644 N N . PRO A 1 91 ? 3.252 7.641 -3.439 1 97.81 91 PRO A N 1
ATOM 645 C CA . PRO A 1 91 ? 1.805 7.457 -3.297 1 97.81 91 PRO A CA 1
ATOM 646 C C . PRO A 1 91 ? 1.056 8.773 -3.127 1 97.81 91 PRO A C 1
ATOM 648 O O . PRO A 1 91 ? 1.547 9.688 -2.457 1 97.81 91 PRO A O 1
ATOM 651 N N . ASP A 1 92 ? -0.118 8.836 -3.723 1 96.06 92 ASP A N 1
ATOM 652 C CA . ASP A 1 92 ? -0.923 10.047 -3.662 1 96.06 92 ASP A CA 1
ATOM 653 C C . ASP A 1 92 ? -1.27 10.406 -2.219 1 96.06 92 ASP A C 1
ATOM 655 O O . ASP A 1 92 ? -1.599 9.531 -1.418 1 96.06 92 ASP A O 1
ATOM 659 N N . GLY A 1 93 ? -1.078 11.711 -1.906 1 95.94 93 GLY A N 1
ATOM 660 C CA . GLY A 1 93 ? -1.435 12.227 -0.593 1 95.94 93 GLY A CA 1
ATOM 661 C C . GLY A 1 93 ? -0.301 12.133 0.411 1 95.94 93 GLY A C 1
ATOM 662 O O . GLY A 1 93 ? -0.363 12.742 1.482 1 95.94 93 GLY A O 1
ATOM 663 N N . ALA A 1 94 ? 0.726 11.32 0.105 1 97.69 94 ALA A N 1
ATOM 664 C CA . ALA A 1 94 ? 1.833 11.172 1.045 1 97.69 94 ALA A CA 1
ATOM 665 C C . ALA A 1 94 ? 2.414 12.531 1.432 1 97.69 94 ALA A C 1
ATOM 667 O O . ALA A 1 94 ? 2.557 13.414 0.584 1 97.69 94 ALA A O 1
ATOM 668 N N . ASP A 1 95 ? 2.805 12.656 2.699 1 96.06 95 ASP A N 1
ATOM 669 C CA . ASP A 1 95 ? 3.348 13.906 3.211 1 96.06 95 ASP A CA 1
ATOM 670 C C . ASP A 1 95 ? 4.832 14.039 2.883 1 96.06 95 ASP A C 1
ATOM 672 O O . ASP A 1 95 ? 5.676 14.008 3.779 1 96.06 95 ASP A O 1
ATOM 676 N N . VAL A 1 96 ? 5.105 14.328 1.626 1 96.62 96 VAL A N 1
ATOM 677 C CA . VAL A 1 96 ? 6.48 14.359 1.145 1 96.62 96 VAL A CA 1
ATOM 678 C C . VAL A 1 96 ? 7.191 15.586 1.71 1 96.62 96 VAL A C 1
ATOM 680 O O . VAL A 1 96 ? 8.422 15.641 1.747 1 96.62 96 VAL A O 1
ATOM 683 N N . ALA A 1 97 ? 6.469 16.547 2.189 1 95.62 97 ALA A N 1
ATOM 684 C CA . ALA A 1 97 ? 7.074 17.75 2.773 1 95.62 97 ALA A CA 1
ATOM 685 C C . ALA A 1 97 ? 7.766 17.422 4.094 1 95.62 97 ALA A C 1
ATOM 687 O O . ALA A 1 97 ? 8.594 18.203 4.574 1 95.62 97 ALA A O 1
ATOM 688 N N . SER A 1 98 ? 7.402 16.297 4.672 1 96.69 98 SER A N 1
ATOM 689 C CA . SER A 1 98 ? 7.945 15.938 5.977 1 96.69 98 SER A CA 1
ATOM 690 C C . SER A 1 98 ? 9.336 15.328 5.844 1 96.69 98 SER A C 1
ATOM 692 O O . SER A 1 98 ? 10.016 15.102 6.848 1 96.69 98 SER A O 1
ATOM 694 N N . VAL A 1 99 ? 9.789 15.117 4.562 1 98.31 99 VAL A N 1
ATOM 695 C CA . VAL A 1 99 ? 11.102 14.5 4.383 1 98.31 99 VAL A CA 1
ATOM 696 C C . VAL A 1 99 ? 11.977 15.391 3.506 1 98.31 99 VAL A C 1
ATOM 698 O O . VAL A 1 99 ? 11.461 16.188 2.721 1 98.31 99 VAL A O 1
ATOM 701 N N . LEU A 1 100 ? 13.328 15.164 3.662 1 98.56 100 LEU A N 1
ATOM 702 C CA . LEU A 1 100 ? 14.273 15.875 2.809 1 98.56 100 LEU A CA 1
ATOM 703 C C . LEU A 1 100 ? 14.164 15.398 1.362 1 98.56 100 LEU A C 1
ATOM 705 O O . LEU A 1 100 ? 14.172 16.219 0.436 1 98.56 100 LEU A O 1
ATOM 709 N N . ALA A 1 101 ? 14.094 14.117 1.218 1 98.25 101 ALA A N 1
ATOM 710 C CA . ALA A 1 101 ? 13.883 13.461 -0.066 1 98.25 101 ALA A CA 1
ATOM 711 C C . ALA A 1 101 ? 13.273 12.07 0.126 1 98.25 101 ALA A C 1
ATOM 713 O O . ALA A 1 101 ? 13.758 11.273 0.93 1 98.25 101 ALA A O 1
ATOM 714 N N . PRO A 1 102 ? 12.25 11.82 -0.628 1 98.62 102 PRO A N 1
ATOM 715 C CA . PRO A 1 102 ? 11.656 10.484 -0.484 1 98.62 102 PRO A CA 1
ATOM 716 C C . PRO A 1 102 ? 12.555 9.383 -1.037 1 98.62 102 PRO A C 1
ATOM 718 O O . PRO A 1 102 ? 13.227 9.578 -2.051 1 98.62 102 PRO A O 1
ATOM 721 N N . ARG A 1 103 ? 12.523 8.273 -0.395 1 98.81 103 ARG A N 1
ATOM 722 C CA . ARG A 1 103 ? 13.203 7.047 -0.796 1 98.81 103 ARG A CA 1
ATOM 723 C C . ARG A 1 103 ? 12.227 5.887 -0.899 1 98.81 103 ARG A C 1
ATOM 725 O O . ARG A 1 103 ? 11.148 5.922 -0.299 1 98.81 103 ARG A O 1
ATOM 732 N N . LEU A 1 104 ? 12.57 4.93 -1.719 1 98.88 104 LEU A N 1
ATOM 733 C CA . LEU A 1 104 ? 11.805 3.693 -1.852 1 98.88 104 LEU A CA 1
ATOM 734 C C . LEU A 1 104 ? 12.656 2.486 -1.47 1 98.88 104 LEU A C 1
ATOM 736 O O . LEU A 1 104 ? 13.82 2.396 -1.854 1 98.88 104 LEU A O 1
ATOM 740 N N . LEU A 1 105 ? 12.109 1.662 -0.638 1 98.88 105 LEU A N 1
ATOM 741 C CA . LEU A 1 105 ? 12.609 0.308 -0.417 1 98.88 105 LEU A CA 1
ATOM 742 C C . LEU A 1 105 ? 11.602 -0.726 -0.906 1 98.88 105 LEU A C 1
ATOM 744 O O . LEU A 1 105 ? 10.43 -0.695 -0.511 1 98.88 105 LEU A O 1
ATOM 748 N N . ASP A 1 106 ? 12.031 -1.571 -1.782 1 98.75 106 ASP A N 1
ATOM 749 C CA . ASP A 1 106 ? 11.211 -2.699 -2.215 1 98.75 106 ASP A CA 1
ATOM 750 C C . ASP A 1 106 ? 11.859 -4.027 -1.827 1 98.75 106 ASP A C 1
ATOM 752 O O . ASP A 1 106 ? 13.07 -4.199 -1.969 1 98.75 106 ASP A O 1
ATOM 756 N N . ASN A 1 107 ? 11.016 -4.859 -1.353 1 98.56 107 ASN A N 1
ATOM 757 C CA . ASN A 1 107 ? 11.398 -6.227 -1.006 1 98.56 107 ASN A CA 1
ATOM 758 C C . ASN A 1 107 ? 10.367 -7.238 -1.509 1 98.56 107 ASN A C 1
ATOM 760 O O . ASN A 1 107 ? 9.172 -7.102 -1.236 1 98.56 107 ASN A O 1
ATOM 764 N N . VAL A 1 108 ? 10.875 -8.211 -2.229 1 98.81 108 VAL A N 1
ATOM 765 C CA . VAL A 1 108 ? 10.023 -9.266 -2.777 1 98.81 108 VAL A CA 1
ATOM 766 C C . VAL A 1 108 ? 10.336 -10.594 -2.09 1 98.81 108 VAL A C 1
ATOM 768 O O . VAL A 1 108 ? 11.5 -10.938 -1.888 1 98.81 108 VAL A O 1
ATOM 771 N N . TYR A 1 109 ? 9.289 -11.359 -1.718 1 98.56 109 TYR A N 1
ATOM 772 C CA . TYR A 1 109 ? 9.453 -12.625 -1.013 1 98.56 109 TYR A CA 1
ATOM 773 C C . TYR A 1 109 ? 8.25 -13.531 -1.234 1 98.56 109 TYR A C 1
ATOM 775 O O . TYR A 1 109 ? 7.223 -13.086 -1.756 1 98.56 109 TYR A O 1
ATOM 783 N N . SER A 1 110 ? 8.391 -14.773 -0.973 1 97.88 110 SER A N 1
ATOM 784 C CA . SER A 1 110 ? 7.266 -15.695 -1.11 1 97.88 110 SER A CA 1
ATOM 785 C C . SER A 1 110 ? 6.152 -15.352 -0.127 1 97.88 110 SER A C 1
ATOM 787 O O . SER A 1 110 ? 6.418 -14.922 0.996 1 97.88 110 SER A O 1
ATOM 789 N N . ALA A 1 111 ? 4.914 -15.508 -0.463 1 93.94 111 ALA A N 1
ATOM 790 C CA . ALA A 1 111 ? 3.754 -15.062 0.301 1 93.94 111 ALA A CA 1
ATOM 791 C C . ALA A 1 111 ? 3.525 -15.945 1.523 1 93.94 111 ALA A C 1
ATOM 793 O O . ALA A 1 111 ? 2.689 -15.633 2.375 1 93.94 111 ALA A O 1
ATOM 794 N N . ARG A 1 112 ? 4.168 -16.984 1.683 1 86.38 112 ARG A N 1
ATOM 795 C CA . ARG A 1 112 ? 4.164 -17.891 2.828 1 86.38 112 ARG A CA 1
ATOM 796 C C . ARG A 1 112 ? 2.775 -18.469 3.057 1 86.38 112 ARG A C 1
ATOM 798 O O . ARG A 1 112 ? 2.336 -18.609 4.199 1 86.38 112 ARG A O 1
ATOM 805 N N . GLU A 1 113 ? 2.109 -18.734 2.023 1 84.25 113 GLU A N 1
ATOM 806 C CA . GLU A 1 113 ? 0.803 -19.391 2.057 1 84.25 113 GLU A CA 1
ATOM 807 C C . GLU A 1 113 ? 0.938 -20.906 1.962 1 84.25 113 GLU A C 1
ATOM 809 O O . GLU A 1 113 ? 0.163 -21.641 2.574 1 84.25 113 GLU A O 1
ATOM 814 N N . GLY A 1 114 ? 1.834 -21.344 1.173 1 78.19 114 GLY A N 1
ATOM 815 C CA . GLY A 1 114 ? 2.119 -22.766 1.011 1 78.19 114 GLY A CA 1
ATOM 816 C C . GLY A 1 114 ? 3.246 -23.25 1.903 1 78.19 114 GLY A C 1
ATOM 817 O O . GLY A 1 114 ? 3.242 -24.406 2.342 1 78.19 114 GLY A O 1
ATOM 818 N N . ASP A 1 115 ? 4.207 -22.484 2.049 1 84.31 115 ASP A N 1
ATOM 819 C CA . ASP A 1 115 ? 5.367 -22.703 2.908 1 84.31 115 ASP A CA 1
ATOM 820 C C . ASP A 1 115 ? 5.508 -21.594 3.943 1 84.31 115 ASP A C 1
ATOM 822 O O . ASP A 1 115 ? 5.477 -20.406 3.6 1 84.31 115 ASP A O 1
ATOM 826 N N . PRO A 1 116 ? 5.672 -21.953 5.215 1 89.81 116 PRO A N 1
ATOM 827 C CA . PRO A 1 116 ? 5.758 -20.922 6.234 1 89.81 116 PRO A CA 1
ATOM 828 C C . PRO A 1 116 ? 7.047 -20.109 6.141 1 89.81 116 PRO A C 1
ATOM 830 O O . PRO A 1 116 ? 7.129 -19 6.684 1 89.81 116 PRO A O 1
ATOM 833 N N . ASP A 1 117 ? 8.008 -20.703 5.488 1 94.19 117 ASP A N 1
ATOM 834 C CA . ASP A 1 117 ? 9.273 -20 5.316 1 94.19 117 ASP A CA 1
ATOM 835 C C . ASP A 1 117 ? 9.328 -19.281 3.967 1 94.19 117 ASP A C 1
ATOM 837 O O . ASP A 1 117 ? 8.656 -19.688 3.02 1 94.19 117 ASP A O 1
ATOM 841 N N . ASN A 1 118 ? 10.102 -18.203 3.971 1 97.19 118 ASN A N 1
ATOM 842 C CA . ASN A 1 118 ? 10.43 -17.609 2.68 1 97.19 118 ASN A CA 1
ATOM 843 C C . ASN A 1 118 ? 11.375 -18.5 1.878 1 97.19 118 ASN A C 1
ATOM 845 O O . ASN A 1 118 ? 12.43 -18.906 2.373 1 97.19 118 ASN A O 1
ATOM 849 N N . ILE A 1 119 ? 11.016 -18.766 0.718 1 97.69 119 ILE A N 1
ATOM 850 C CA . ILE A 1 119 ? 11.812 -19.719 -0.056 1 97.69 119 ILE A CA 1
ATOM 851 C C . ILE A 1 119 ? 12.594 -18.969 -1.139 1 97.69 119 ILE A C 1
ATOM 853 O O . ILE A 1 119 ? 13.359 -19.578 -1.891 1 97.69 119 ILE A O 1
ATOM 857 N N . LEU A 1 120 ? 12.398 -17.641 -1.264 1 98.62 120 LEU A N 1
ATOM 858 C CA . LEU A 1 120 ? 13 -16.844 -2.338 1 98.62 120 LEU A CA 1
ATOM 859 C C . LEU A 1 120 ? 14.07 -15.914 -1.793 1 98.62 120 LEU A C 1
ATOM 861 O O . LEU A 1 120 ? 13.961 -15.422 -0.671 1 98.62 120 LEU A O 1
ATOM 865 N N . HIS A 1 121 ? 15.086 -15.75 -2.5 1 98.5 121 HIS A N 1
ATOM 866 C CA . HIS A 1 121 ? 15.984 -14.602 -2.43 1 98.5 121 HIS A CA 1
ATOM 867 C C . HIS A 1 121 ? 15.828 -13.703 -3.654 1 98.5 121 HIS A C 1
ATOM 869 O O . HIS A 1 121 ? 16.172 -14.102 -4.77 1 98.5 121 HIS A O 1
ATOM 875 N N . CYS A 1 122 ? 15.398 -12.516 -3.475 1 98.81 122 CYS A N 1
ATOM 876 C CA . CYS A 1 122 ? 15.164 -11.578 -4.57 1 98.81 122 CYS A CA 1
ATOM 877 C C . CYS A 1 122 ? 16.016 -10.32 -4.402 1 98.81 122 CYS A C 1
ATOM 879 O O . CYS A 1 122 ? 16.344 -9.93 -3.279 1 98.81 122 CYS A O 1
ATOM 881 N N . ASP A 1 123 ? 16.297 -9.6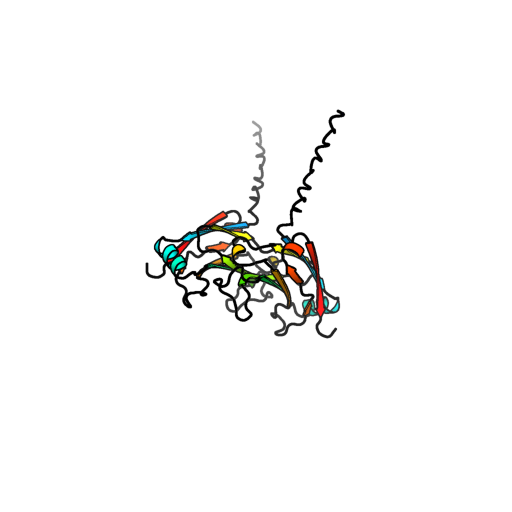64 -5.543 1 98.56 123 ASP A N 1
ATOM 882 C CA . ASP A 1 123 ? 16.984 -8.383 -5.492 1 98.56 123 ASP A CA 1
ATOM 883 C C . ASP A 1 123 ? 16.156 -7.344 -4.723 1 98.56 123 ASP A C 1
ATOM 885 O O . ASP A 1 123 ? 14.938 -7.289 -4.859 1 98.56 123 ASP A O 1
ATOM 889 N N . LEU A 1 124 ? 16.859 -6.59 -3.943 1 98.44 124 LEU A N 1
ATOM 890 C CA . LEU A 1 124 ? 16.266 -5.426 -3.295 1 98.44 124 LEU A CA 1
ATOM 891 C C . LEU A 1 124 ? 16.406 -4.184 -4.168 1 98.44 124 LEU A C 1
ATOM 893 O O . LEU A 1 124 ? 17.422 -4.027 -4.867 1 98.44 124 LEU A O 1
ATOM 897 N N . VAL A 1 125 ? 15.414 -3.357 -4.188 1 98.62 125 VAL A N 1
ATOM 898 C CA . VAL A 1 125 ? 15.5 -2.027 -4.781 1 98.62 125 VAL A CA 1
ATOM 899 C C . VAL A 1 125 ? 15.398 -0.965 -3.686 1 98.62 125 VAL A C 1
ATOM 901 O O . VAL A 1 125 ? 14.383 -0.875 -2.994 1 98.62 125 VAL A O 1
ATOM 904 N N . GLU A 1 126 ? 16.406 -0.264 -3.52 1 98.69 126 GLU A N 1
ATOM 905 C CA . GLU A 1 126 ? 16.391 0.848 -2.576 1 98.69 126 GLU A CA 1
ATOM 906 C C . GLU A 1 126 ? 17.172 2.045 -3.107 1 98.69 126 GLU A C 1
ATOM 908 O O . GLU A 1 126 ? 18.359 1.939 -3.381 1 98.69 126 GLU A O 1
ATOM 913 N N . ASP A 1 127 ? 16.578 3.148 -3.238 1 98.62 127 ASP A N 1
ATOM 914 C CA . ASP A 1 127 ? 17.219 4.383 -3.684 1 98.62 127 ASP A CA 1
ATOM 915 C C . ASP A 1 127 ? 16.281 5.578 -3.512 1 98.62 127 ASP A C 1
ATOM 917 O O . ASP A 1 127 ? 15.133 5.422 -3.105 1 98.62 127 ASP A O 1
ATOM 921 N N . ALA A 1 128 ? 16.828 6.777 -3.746 1 98.56 128 ALA A N 1
ATOM 922 C CA . ALA A 1 128 ? 15.969 7.961 -3.822 1 98.56 128 ALA A CA 1
ATOM 923 C C . ALA A 1 128 ? 14.93 7.816 -4.934 1 98.56 128 ALA A C 1
ATOM 925 O O . ALA A 1 128 ? 15.242 7.32 -6.016 1 98.56 128 ALA A O 1
ATOM 926 N N . VAL A 1 129 ? 13.758 8.211 -4.602 1 98.69 129 VAL A N 1
ATOM 927 C CA . VAL A 1 129 ? 12.68 8.133 -5.578 1 98.69 129 VAL A CA 1
ATOM 928 C C . VAL A 1 129 ? 13.086 8.875 -6.855 1 98.69 129 VAL A C 1
ATOM 930 O O . VAL A 1 129 ? 12.805 8.406 -7.961 1 98.69 129 VAL A O 1
ATOM 933 N N . ALA A 1 130 ? 13.734 9.984 -6.742 1 97.81 130 ALA A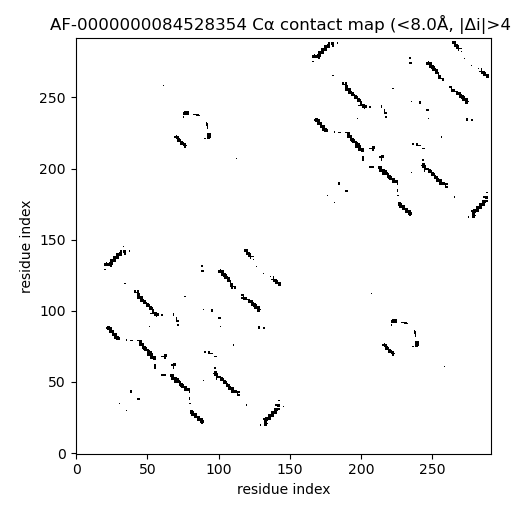 N 1
ATOM 934 C CA . ALA A 1 130 ? 14.148 10.789 -7.891 1 97.81 130 ALA A CA 1
ATOM 935 C C . ALA A 1 130 ? 15.023 9.977 -8.844 1 97.81 130 ALA A C 1
ATOM 937 O O . ALA A 1 130 ? 15.008 10.211 -10.055 1 97.81 130 ALA A O 1
ATOM 938 N N . ASP A 1 131 ? 15.75 9 -8.352 1 97.94 131 ASP A N 1
ATOM 939 C CA . ASP A 1 131 ? 16.656 8.195 -9.164 1 97.94 131 ASP A CA 1
ATOM 940 C C . ASP A 1 131 ? 15.938 6.98 -9.75 1 97.94 131 ASP A C 1
ATOM 942 O O . ASP A 1 131 ? 16.438 6.336 -10.672 1 97.94 131 ASP A O 1
ATOM 946 N N . LEU A 1 132 ? 14.742 6.695 -9.188 1 98.5 132 LEU A N 1
ATOM 947 C CA . LEU A 1 132 ? 14.039 5.484 -9.586 1 98.5 132 LEU A CA 1
ATOM 948 C C . LEU A 1 132 ? 12.883 5.812 -10.523 1 98.5 132 LEU A C 1
ATOM 950 O O . LEU A 1 132 ? 12.492 4.988 -11.352 1 98.5 132 LEU A O 1
ATOM 954 N N . ALA A 1 133 ? 12.344 6.973 -10.367 1 98.19 133 ALA A N 1
ATOM 955 C CA . ALA A 1 133 ? 11.125 7.344 -11.086 1 98.19 133 ALA A CA 1
ATOM 956 C C . ALA A 1 133 ? 11.336 7.273 -12.594 1 98.19 133 ALA A C 1
ATOM 958 O O . ALA A 1 133 ? 12.344 7.766 -13.109 1 98.19 133 ALA A O 1
ATOM 959 N N . GLY A 1 134 ? 10.367 6.609 -13.234 1 97.75 134 GLY A N 1
ATOM 960 C CA . GLY A 1 134 ? 10.391 6.504 -14.688 1 97.75 134 GLY A CA 1
ATOM 961 C C . GLY A 1 134 ? 11.227 5.336 -15.188 1 97.75 134 GLY A C 1
ATOM 962 O O . GLY A 1 134 ? 11.312 5.102 -16.391 1 97.75 134 GLY A O 1
ATOM 963 N N . ARG A 1 135 ? 11.742 4.551 -14.273 1 98.06 135 ARG A N 1
ATOM 964 C CA . ARG A 1 135 ? 12.609 3.451 -14.672 1 98.06 135 ARG A CA 1
ATOM 965 C C . ARG A 1 135 ? 11.898 2.111 -14.547 1 98.06 135 ARG A C 1
ATOM 967 O O . ARG A 1 135 ? 10.93 1.985 -13.797 1 98.06 135 ARG A O 1
ATOM 974 N N . THR A 1 136 ? 12.281 1.227 -15.312 1 98.44 136 THR A N 1
ATOM 975 C CA . THR A 1 136 ? 12 -0.191 -15.125 1 98.44 136 THR A CA 1
ATOM 976 C C . THR A 1 136 ? 13.203 -0.914 -14.531 1 98.44 136 THR A C 1
ATOM 978 O O . THR A 1 136 ? 14.273 -0.946 -15.141 1 98.44 136 THR A O 1
ATOM 981 N N . LEU A 1 137 ? 13.047 -1.421 -13.391 1 98.75 137 LEU A N 1
ATOM 982 C CA . LEU A 1 137 ? 14.133 -2.045 -12.648 1 98.75 137 LEU A CA 1
ATOM 983 C C . LEU A 1 137 ? 13.961 -3.561 -12.602 1 98.75 137 LEU A C 1
ATOM 985 O O . LEU A 1 137 ? 12.875 -4.055 -12.273 1 98.75 137 LEU A O 1
ATOM 989 N N . PRO A 1 138 ? 15 -4.328 -12.906 1 98.69 138 PRO A N 1
ATOM 990 C CA . PRO A 1 138 ? 14.891 -5.781 -12.758 1 98.69 138 PRO A CA 1
ATOM 991 C C . PRO A 1 138 ? 14.906 -6.223 -11.297 1 98.69 138 PRO A C 1
ATOM 993 O O . PRO A 1 138 ? 15.656 -5.668 -10.484 1 98.69 138 PRO A O 1
ATOM 996 N N . VAL A 1 139 ? 14.078 -7.078 -10.938 1 98.88 139 VAL A N 1
ATOM 997 C CA . VAL A 1 139 ? 14.078 -7.793 -9.664 1 98.88 139 VAL A CA 1
ATOM 998 C C . VAL A 1 139 ? 14.148 -9.297 -9.922 1 98.88 139 VAL A C 1
ATOM 1000 O O . VAL A 1 139 ? 13.133 -9.938 -10.203 1 98.88 139 VAL A O 1
ATOM 1003 N N . ILE A 1 140 ? 15.266 -9.836 -9.781 1 98.81 140 ILE A N 1
ATOM 1004 C CA . ILE A 1 140 ? 15.484 -11.25 -10.062 1 98.81 140 ILE A CA 1
ATOM 1005 C C . ILE A 1 140 ? 15.375 -12.062 -8.773 1 98.81 140 ILE A C 1
ATOM 1007 O O . ILE A 1 140 ? 16.031 -11.75 -7.777 1 98.81 140 ILE A O 1
ATOM 1011 N N . CYS A 1 141 ? 14.57 -13.078 -8.812 1 98.88 141 CYS A N 1
ATOM 1012 C CA . CYS A 1 141 ? 14.336 -13.93 -7.652 1 98.88 141 CYS A CA 1
ATOM 1013 C C . CYS A 1 141 ? 14.898 -15.328 -7.883 1 98.88 141 CYS A C 1
ATOM 1015 O O . CYS A 1 141 ? 14.625 -15.953 -8.906 1 98.88 141 CYS A O 1
ATOM 1017 N N . GLN A 1 142 ? 15.555 -15.82 -6.902 1 98.75 142 GLN A N 1
ATOM 1018 C CA . GLN A 1 142 ? 16.125 -17.156 -6.93 1 98.75 142 GLN A CA 1
ATOM 1019 C C . GLN A 1 142 ? 15.648 -17.984 -5.734 1 98.75 142 GLN A C 1
ATOM 1021 O O . GLN A 1 142 ? 15.266 -17.422 -4.703 1 98.75 142 GLN A O 1
ATOM 1026 N N . LEU A 1 143 ? 15.656 -19.266 -5.973 1 98.31 143 LEU A N 1
ATOM 1027 C CA . LEU A 1 143 ? 15.359 -20.156 -4.848 1 98.31 143 LEU A CA 1
ATOM 1028 C C . LEU A 1 143 ? 16.469 -20.094 -3.809 1 98.31 143 LEU A C 1
ATOM 1030 O O . LEU A 1 143 ? 17.656 -20.109 -4.156 1 98.31 143 LEU A O 1
ATOM 1034 N N . ILE A 1 144 ? 16.062 -19.906 -2.518 1 97.19 144 ILE A N 1
ATOM 1035 C CA . ILE A 1 144 ? 17.062 -19.953 -1.463 1 97.19 144 ILE A CA 1
ATOM 1036 C C . ILE A 1 144 ? 17.75 -21.312 -1.454 1 97.19 144 ILE A C 1
ATOM 1038 O O . ILE A 1 144 ? 17.094 -22.344 -1.387 1 97.19 144 ILE A O 1
ATOM 1042 N N . GLY A 1 145 ? 19.078 -21.328 -1.555 1 93.88 145 GLY A N 1
ATOM 1043 C CA . GLY A 1 145 ? 19.859 -22.562 -1.563 1 93.88 145 GLY A CA 1
ATOM 1044 C C . GLY A 1 145 ? 20.188 -23.047 -2.963 1 93.88 145 GLY A C 1
ATOM 1045 O O . GLY A 1 145 ? 20.844 -24.078 -3.129 1 93.88 145 GLY A O 1
ATOM 1046 N N . GLU A 1 146 ? 19.812 -22.5 -3.92 1 92.31 146 GLU A N 1
ATOM 1047 C CA . GLU A 1 146 ? 20.109 -22.922 -5.285 1 92.31 146 GLU A CA 1
ATOM 1048 C C . GLU A 1 146 ? 21.562 -22.656 -5.645 1 92.31 146 GLU A C 1
ATOM 1050 O O . GLU A 1 146 ? 22.219 -21.797 -5.039 1 92.31 146 GLU A O 1
ATOM 1055 N N . MET B 1 1 ? -49.281 -15.758 -53.844 1 31.97 1 MET B N 1
ATOM 1056 C CA . MET B 1 1 ? -48.469 -16.203 -52.719 1 31.97 1 MET B CA 1
ATOM 1057 C C . MET B 1 1 ? -47.5 -15.102 -52.281 1 31.97 1 MET B C 1
ATOM 1059 O O . MET B 1 1 ? -46.594 -14.719 -53.031 1 31.97 1 MET B O 1
ATOM 1063 N N . THR B 1 2 ? -48.062 -14.133 -51.5 1 41 2 THR B N 1
ATOM 1064 C CA . THR B 1 2 ? -47.406 -12.93 -51 1 41 2 THR B CA 1
ATOM 1065 C C . THR B 1 2 ? -46.281 -13.273 -50.062 1 41 2 THR B C 1
ATOM 1067 O O . THR B 1 2 ? -46.438 -14.055 -49.125 1 41 2 THR B O 1
ATOM 1070 N N . ARG B 1 3 ? -45.062 -13.258 -50.656 1 43 3 ARG B N 1
ATOM 1071 C CA . ARG B 1 3 ? -43.844 -13.547 -49.938 1 43 3 ARG B CA 1
ATOM 1072 C C . ARG B 1 3 ? -43.719 -12.648 -48.719 1 43 3 ARG B C 1
ATOM 1074 O O . ARG B 1 3 ? -43.781 -11.422 -48.812 1 43 3 ARG B O 1
ATOM 1081 N N . PRO B 1 4 ? -43.938 -13.266 -47.5 1 45.25 4 PRO B N 1
ATOM 1082 C CA . PRO B 1 4 ? -43.781 -12.422 -46.312 1 45.25 4 PRO B CA 1
ATOM 1083 C C . PRO B 1 4 ? -42.406 -11.828 -46.188 1 45.25 4 PRO B C 1
ATOM 1085 O O . PRO B 1 4 ? -41.406 -12.461 -46.594 1 45.25 4 PRO B O 1
ATOM 1088 N N . ALA B 1 5 ? -42.344 -10.508 -46.344 1 47.12 5 ALA B N 1
ATOM 1089 C CA . ALA B 1 5 ? -41.125 -9.75 -46.125 1 47.12 5 ALA B CA 1
ATOM 1090 C C . ALA B 1 5 ? -40.594 -9.969 -44.719 1 47.12 5 ALA B C 1
ATOM 1092 O O . ALA B 1 5 ? -41.281 -9.734 -43.719 1 47.12 5 ALA B O 1
ATOM 1093 N N . LEU B 1 6 ? -39.75 -11.047 -44.594 1 40.47 6 LEU B N 1
ATOM 1094 C CA . LEU B 1 6 ? -39.062 -11.312 -43.344 1 40.47 6 LEU B CA 1
ATOM 1095 C C . LEU B 1 6 ? -38.219 -10.109 -42.906 1 40.47 6 LEU B C 1
ATOM 1097 O O . LEU B 1 6 ? -37.312 -9.68 -43.656 1 40.47 6 LEU B O 1
ATOM 1101 N N . PHE B 1 7 ? -38.906 -9.203 -42.156 1 39.75 7 PHE B N 1
ATOM 1102 C CA . PHE B 1 7 ? -38.094 -8.117 -41.594 1 39.75 7 PHE B CA 1
ATOM 1103 C C . PHE B 1 7 ? -37 -8.656 -40.719 1 39.75 7 PHE B C 1
ATOM 1105 O O . PHE B 1 7 ? -37.219 -9.484 -39.844 1 39.75 7 PHE B O 1
ATOM 1112 N N . ALA B 1 8 ? -35.812 -8.742 -41.25 1 35.31 8 ALA B N 1
ATOM 1113 C CA . ALA B 1 8 ? -34.625 -9.031 -40.406 1 35.31 8 ALA B CA 1
ATOM 1114 C C . ALA B 1 8 ? -34.438 -7.953 -39.344 1 35.31 8 ALA B C 1
ATOM 1116 O O . ALA B 1 8 ? -34.312 -6.766 -39.656 1 35.31 8 ALA B O 1
ATOM 1117 N N . ALA B 1 9 ? -34.969 -8.234 -38.125 1 36.81 9 ALA B N 1
ATOM 1118 C CA . ALA B 1 9 ? -34.656 -7.352 -37.031 1 36.81 9 ALA B CA 1
ATOM 1119 C C . ALA B 1 9 ? -33.125 -7.293 -36.812 1 36.81 9 ALA B C 1
ATOM 1121 O O . ALA B 1 9 ? -32.469 -8.328 -36.719 1 36.81 9 ALA B O 1
ATOM 1122 N N . THR B 1 10 ? -32.5 -6.27 -37.344 1 39.62 10 THR B N 1
ATOM 1123 C CA . THR B 1 10 ? -31.109 -6.023 -37 1 39.62 10 THR B CA 1
ATOM 1124 C C . THR B 1 10 ? -30.938 -5.844 -35.5 1 39.62 10 THR B C 1
ATOM 1126 O O . THR B 1 10 ? -31.625 -5.023 -34.906 1 39.62 10 THR B O 1
ATOM 1129 N N . ALA B 1 11 ? -30.656 -6.949 -34.844 1 39.75 11 ALA B N 1
ATOM 1130 C CA . ALA B 1 11 ? -30.266 -6.824 -33.469 1 39.75 11 ALA B CA 1
ATOM 1131 C C . ALA B 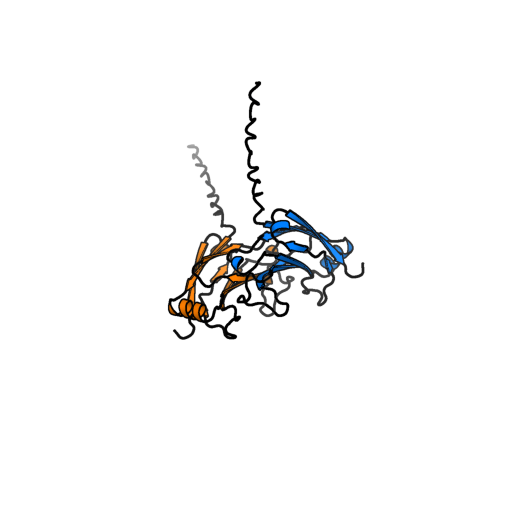1 11 ? -29.094 -5.844 -33.312 1 39.75 11 ALA B C 1
ATOM 1133 O O . ALA B 1 11 ? -27.984 -6.109 -33.781 1 39.75 11 ALA B O 1
ATOM 1134 N N . LEU B 1 12 ? -29.391 -4.516 -33.375 1 38.94 12 LEU B N 1
ATOM 1135 C CA . LEU B 1 12 ? -28.344 -3.625 -32.875 1 38.94 12 LEU B CA 1
ATOM 1136 C C . LEU B 1 12 ? -27.875 -4.047 -31.484 1 38.94 12 LEU B C 1
ATOM 1138 O O . LEU B 1 12 ? -28.672 -4.078 -30.531 1 38.94 12 LEU B O 1
ATOM 1142 N N . GLY B 1 13 ? -27.047 -5.008 -31.453 1 32.78 13 GLY B N 1
ATOM 1143 C CA . GLY B 1 13 ? -26.422 -5.324 -30.188 1 32.78 13 GLY B CA 1
ATOM 1144 C C . GLY B 1 13 ? -25.906 -4.102 -29.438 1 32.78 13 GLY B C 1
ATOM 1145 O O . GLY B 1 13 ? -25.203 -3.27 -30.016 1 32.78 13 GLY B O 1
ATOM 1146 N N . LEU B 1 14 ? -26.672 -3.582 -28.516 1 32.41 14 LEU B N 1
ATOM 1147 C CA . LEU B 1 14 ? -26.141 -2.637 -27.531 1 32.41 14 LEU B CA 1
ATOM 1148 C C . LEU B 1 14 ? -24.797 -3.111 -27 1 32.41 14 LEU B C 1
ATOM 1150 O O . LEU B 1 14 ? -24.734 -4.133 -26.312 1 32.41 14 LEU B O 1
ATOM 1154 N N . ALA B 1 15 ? -23.812 -3.084 -27.844 1 30.98 15 ALA B N 1
ATOM 1155 C CA . ALA B 1 15 ? -22.531 -3.168 -27.125 1 30.98 15 ALA B CA 1
ATOM 1156 C C . ALA B 1 15 ? -22.547 -2.293 -25.875 1 30.98 15 ALA B C 1
ATOM 1158 O O . ALA B 1 15 ? -22.812 -1.091 -25.953 1 30.98 15 ALA B O 1
ATOM 1159 N N . GLY B 1 16 ? -23.156 -2.725 -24.891 1 31.38 16 GLY B N 1
ATOM 1160 C CA . GLY B 1 16 ? -23.047 -1.953 -23.656 1 31.38 16 GLY B CA 1
ATOM 1161 C C . GLY B 1 16 ? -21.703 -1.259 -23.516 1 31.38 16 GLY B C 1
ATOM 1162 O O . GLY B 1 16 ? -20.656 -1.843 -23.812 1 31.38 16 GLY B O 1
ATOM 1163 N N . ALA B 1 17 ? -21.641 0.045 -23.734 1 31.73 17 ALA B N 1
ATOM 1164 C CA . ALA B 1 17 ? -20.469 0.847 -23.359 1 31.73 17 ALA B CA 1
ATOM 1165 C C . ALA B 1 17 ? -19.766 0.271 -22.141 1 31.73 17 ALA B C 1
ATOM 1167 O O . ALA B 1 17 ? -20.375 0.158 -21.062 1 31.73 17 ALA B O 1
ATOM 1168 N N . ALA B 1 18 ? -19.125 -0.817 -22.188 1 34.25 18 ALA B N 1
ATOM 1169 C CA . ALA B 1 18 ? -18.219 -1.103 -21.094 1 34.25 18 ALA B CA 1
ATOM 1170 C C . ALA B 1 18 ? -17.703 0.186 -20.453 1 34.25 18 ALA B C 1
ATOM 1172 O O . ALA B 1 18 ? -17.062 1.003 -21.125 1 34.25 18 ALA B O 1
ATOM 1173 N N . SER B 1 19 ? -18.438 0.937 -19.797 1 34.97 19 SER B N 1
ATOM 1174 C CA . SER B 1 19 ? -18.078 2.174 -19.109 1 34.97 19 SER B CA 1
ATOM 1175 C C . SER B 1 19 ? -16.609 2.166 -18.688 1 34.97 19 SER B C 1
ATOM 1177 O O . SER B 1 19 ? -16.078 1.143 -18.234 1 34.97 19 SER B O 1
ATOM 1179 N N . ALA B 1 20 ? -15.703 2.736 -19.328 1 43.31 20 ALA B N 1
ATOM 1180 C CA . ALA B 1 20 ? -14.289 3.006 -19.062 1 43.31 20 ALA B CA 1
ATOM 1181 C C . ALA B 1 20 ? -14.016 3.143 -17.578 1 43.31 20 ALA B C 1
ATOM 1183 O O . ALA B 1 20 ? -14.242 4.203 -16.984 1 43.31 20 ALA B O 1
ATOM 1184 N N . GLN B 1 21 ? -14.57 2.23 -16.75 1 56.41 21 GLN B N 1
ATOM 1185 C CA . GLN B 1 21 ? -14.344 2.309 -15.312 1 56.41 21 GLN B CA 1
ATOM 1186 C C . GLN B 1 21 ? -12.945 2.824 -15 1 56.41 21 GLN B C 1
ATOM 1188 O O . GLN B 1 21 ? -11.969 2.406 -15.633 1 56.41 21 GLN B O 1
ATOM 1193 N N . GLY B 1 22 ? -12.859 4.012 -14.352 1 72.31 22 GLY B N 1
ATOM 1194 C CA . GLY B 1 22 ? -11.617 4.688 -14.008 1 72.31 22 GLY B CA 1
ATOM 1195 C C . GLY B 1 22 ? -10.633 3.793 -13.273 1 72.31 22 GLY B C 1
ATOM 1196 O O . GLY B 1 22 ? -11.023 2.787 -12.68 1 72.31 22 GLY B O 1
ATOM 1197 N N . ASP B 1 23 ? -9.492 3.91 -13.547 1 91.81 23 ASP B N 1
ATOM 1198 C CA . ASP B 1 23 ? -8.406 3.105 -12.984 1 91.81 23 ASP B CA 1
ATOM 1199 C C . ASP B 1 23 ? -8.023 3.598 -11.594 1 91.81 23 ASP B C 1
ATOM 1201 O O . ASP B 1 23 ? -7.035 3.141 -11.016 1 91.81 23 ASP B O 1
ATOM 1205 N N . ARG B 1 24 ? -8.93 4.547 -11.031 1 97.19 24 ARG B N 1
ATOM 1206 C CA . ARG B 1 24 ? -8.633 5.086 -9.703 1 97.19 24 ARG B CA 1
ATOM 1207 C C . ARG B 1 24 ? -9.906 5.223 -8.875 1 97.19 24 ARG B C 1
ATOM 1209 O O . ARG B 1 24 ? -11.008 5.215 -9.414 1 97.19 24 ARG B O 1
ATOM 1216 N N . ILE B 1 25 ? -9.734 5.215 -7.625 1 98.62 25 ILE B N 1
ATOM 1217 C CA . ILE B 1 25 ? -10.711 5.555 -6.598 1 98.62 25 ILE B CA 1
ATOM 1218 C C . ILE B 1 25 ? -10.203 6.738 -5.773 1 98.62 25 ILE B C 1
ATOM 1220 O O . ILE B 1 25 ? -9.156 6.648 -5.133 1 98.62 25 ILE B O 1
ATOM 1224 N N . ASP B 1 26 ? -11.008 7.785 -5.848 1 98.56 26 ASP B N 1
ATOM 1225 C CA . ASP B 1 26 ? -10.586 8.984 -5.133 1 98.56 26 ASP B CA 1
ATOM 1226 C C . ASP B 1 26 ? -11.312 9.117 -3.797 1 98.56 26 ASP B C 1
ATOM 1228 O O . ASP B 1 26 ? -12.547 9.039 -3.746 1 98.56 26 ASP B O 1
ATOM 1232 N N . LEU B 1 27 ? -10.516 9.25 -2.721 1 98.88 27 LEU B N 1
ATOM 1233 C CA . LEU B 1 27 ? -11.047 9.516 -1.389 1 98.88 27 LEU B CA 1
ATOM 1234 C C . LEU B 1 27 ? -10.898 10.992 -1.033 1 98.88 27 LEU B C 1
ATOM 1236 O O . LEU B 1 27 ? -9.781 11.492 -0.899 1 98.88 27 LEU B O 1
ATOM 1240 N N . ALA B 1 28 ? -11.953 11.648 -0.924 1 98.88 28 ALA B N 1
ATOM 1241 C CA . ALA B 1 28 ? -11.938 13.047 -0.501 1 98.88 28 ALA B CA 1
ATOM 1242 C C . ALA B 1 28 ? -12.047 13.164 1.017 1 98.88 28 ALA B C 1
ATOM 1244 O O . ALA B 1 28 ? -13.133 13.008 1.58 1 98.88 28 ALA B O 1
ATOM 1245 N N . LEU B 1 29 ? -10.984 13.469 1.65 1 98.88 29 LEU B N 1
ATOM 1246 C CA . LEU B 1 29 ? -10.93 13.547 3.105 1 98.88 29 LEU B CA 1
ATOM 1247 C C . LEU B 1 29 ? -11.359 14.93 3.592 1 98.88 29 LEU B C 1
ATOM 1249 O O . LEU B 1 29 ? -10.969 15.945 3.008 1 98.88 29 LEU B O 1
ATOM 1253 N N . ASP B 1 30 ? -12.141 14.898 4.602 1 98.81 30 ASP B N 1
ATOM 1254 C CA . ASP B 1 30 ? -12.508 16.125 5.309 1 98.81 30 ASP B CA 1
ATOM 1255 C C . ASP B 1 30 ? -12.625 15.875 6.812 1 98.81 30 ASP B C 1
ATOM 1257 O O . ASP B 1 30 ? -12.758 14.727 7.246 1 98.81 30 ASP B O 1
ATOM 1261 N N . TYR B 1 31 ? -12.547 16.969 7.508 1 98.88 31 TYR B N 1
ATOM 1262 C CA . TYR B 1 31 ? -12.5 16.891 8.969 1 98.88 31 TYR B CA 1
ATOM 1263 C C . TYR B 1 31 ? -13.477 17.875 9.594 1 98.88 31 TYR B C 1
ATOM 1265 O O . TYR B 1 31 ? -13.641 19 9.109 1 98.88 31 TYR B O 1
ATOM 1273 N N . SER B 1 32 ? -14.07 17.438 10.672 1 98.81 32 SER B N 1
ATOM 1274 C CA . SER B 1 32 ? -14.812 18.422 11.461 1 98.81 32 SER B CA 1
ATOM 1275 C C . SER B 1 32 ? -13.891 19.484 12.039 1 98.81 32 SER B C 1
ATOM 1277 O O . SER B 1 32 ? -12.688 19.266 12.18 1 98.81 32 SER B O 1
ATOM 1279 N N . PRO B 1 33 ? -14.445 20.641 12.375 1 98.44 33 PRO B N 1
ATOM 1280 C CA . PRO B 1 33 ? -13.617 21.672 13 1 98.44 33 PRO B CA 1
ATOM 1281 C C . PRO B 1 33 ? -12.93 21.188 14.273 1 98.44 33 PRO B C 1
ATOM 1283 O O . PRO B 1 33 ? -11.758 21.5 14.5 1 98.44 33 PRO B O 1
ATOM 1286 N N . ALA B 1 34 ? -13.609 20.438 15.078 1 98.56 34 ALA B N 1
ATOM 1287 C CA . ALA B 1 34 ? -13.023 19.906 16.312 1 98.56 34 ALA B CA 1
ATOM 1288 C C . ALA B 1 34 ? -11.875 18.953 16 1 98.56 34 ALA B C 1
ATOM 1290 O O . ALA B 1 34 ? -10.828 19 16.656 1 98.56 34 ALA B O 1
ATOM 1291 N N . ALA B 1 35 ? -12.062 18.062 15.023 1 98.56 35 ALA B N 1
ATOM 1292 C CA . ALA B 1 35 ? -11.016 17.125 14.625 1 98.56 35 ALA B CA 1
ATOM 1293 C C . ALA B 1 35 ? -9.781 17.859 14.109 1 98.56 35 ALA B C 1
ATOM 1295 O O . ALA B 1 35 ? -8.656 17.562 14.516 1 98.56 35 ALA B O 1
ATOM 1296 N N . ALA B 1 36 ? -10.047 18.797 13.242 1 98.12 36 ALA B N 1
ATOM 1297 C CA . ALA B 1 36 ? -8.953 19.578 12.656 1 98.12 36 ALA B CA 1
ATOM 1298 C C . ALA B 1 36 ? -8.156 20.297 13.734 1 98.12 36 ALA B C 1
ATOM 1300 O O . ALA B 1 36 ? -6.926 20.297 13.719 1 98.12 36 ALA B O 1
ATOM 1301 N N . ALA B 1 37 ? -8.844 20.922 14.664 1 97.69 37 ALA B N 1
ATOM 1302 C CA . ALA B 1 37 ? -8.195 21.672 15.734 1 97.69 37 ALA B CA 1
ATOM 1303 C C . ALA B 1 37 ? -7.355 20.75 16.609 1 97.69 37 ALA B C 1
ATOM 1305 O O . ALA B 1 37 ? -6.227 21.094 16.984 1 97.69 37 ALA B O 1
ATOM 1306 N N . ARG B 1 38 ? -7.91 19.609 16.953 1 97.12 38 ARG B N 1
ATOM 1307 C CA . ARG B 1 38 ? -7.203 18.672 17.812 1 97.12 38 ARG B CA 1
ATOM 1308 C C . ARG B 1 38 ? -5.969 18.109 17.125 1 97.12 38 ARG B C 1
ATOM 1310 O O . ARG B 1 38 ? -4.91 17.984 17.734 1 97.12 38 ARG B O 1
ATOM 1317 N N . LEU B 1 39 ? -6.109 17.734 15.859 1 96.88 39 LEU B N 1
ATOM 1318 C CA . LEU B 1 39 ? -4.973 17.266 15.078 1 96.88 39 LEU B CA 1
ATOM 1319 C C . LEU B 1 39 ? -3.859 18.312 15.055 1 96.88 39 LEU B C 1
ATOM 1321 O O . LEU B 1 39 ? -2.688 17.984 15.242 1 96.88 39 LEU B O 1
ATOM 1325 N N . ALA B 1 40 ? -4.266 19.516 14.82 1 95 40 ALA B N 1
ATOM 1326 C CA . ALA B 1 40 ? -3.293 20.609 14.781 1 95 40 ALA B CA 1
ATOM 1327 C C . ALA B 1 40 ? -2.607 20.781 16.125 1 95 40 ALA B C 1
ATOM 1329 O O . ALA B 1 40 ? -1.386 20.922 16.203 1 95 40 ALA B O 1
ATOM 1330 N N . ALA B 1 41 ? -3.336 20.75 17.156 1 95 41 ALA B N 1
ATOM 1331 C CA . ALA B 1 41 ? -2.82 20.969 18.516 1 95 41 ALA B CA 1
ATOM 1332 C C . ALA B 1 41 ? -1.8 19.891 18.891 1 95 41 ALA B C 1
ATOM 1334 O O . ALA B 1 41 ? -0.832 20.172 19.594 1 95 41 ALA B O 1
ATOM 1335 N N . LEU B 1 42 ? -2.039 18.75 18.391 1 93.44 42 LEU B N 1
ATOM 1336 C CA . LEU B 1 42 ? -1.194 17.609 18.766 1 93.44 42 LEU B CA 1
ATOM 1337 C C . LEU B 1 42 ? -0.064 17.422 17.75 1 93.44 42 LEU B C 1
ATOM 1339 O O . LEU B 1 42 ? 0.848 16.625 17.984 1 93.44 42 LEU B O 1
ATOM 1343 N N . GLY B 1 43 ? -0.131 18.094 16.609 1 91.62 43 GLY B N 1
ATOM 1344 C CA . GLY B 1 43 ? 0.792 17.781 15.523 1 91.62 43 GLY B CA 1
ATOM 1345 C C . GLY B 1 43 ? 0.629 16.375 14.992 1 91.62 43 GLY B C 1
ATOM 1346 O O . GLY B 1 43 ? 1.615 15.711 14.656 1 91.62 43 GLY B O 1
ATOM 1347 N N . GLU B 1 44 ? -0.604 15.93 15.031 1 94.06 44 GLU B N 1
ATOM 1348 C CA . GLU B 1 44 ? -0.925 14.555 14.656 1 94.06 44 GLU B CA 1
ATOM 1349 C C . GLU B 1 44 ? -1.253 14.453 13.172 1 94.06 44 GLU B C 1
ATOM 1351 O O . GLU B 1 44 ? -2.014 15.266 12.641 1 94.06 44 GLU B O 1
ATOM 1356 N N . ARG B 1 45 ? -0.655 13.445 12.516 1 95 45 ARG B N 1
ATOM 1357 C CA . ARG B 1 45 ? -0.96 13.172 11.117 1 95 45 ARG B CA 1
ATOM 1358 C C . ARG B 1 45 ? -2.068 12.125 10.992 1 95 45 ARG B C 1
ATOM 1360 O O . ARG B 1 45 ? -2.684 11.75 11.992 1 95 45 ARG B O 1
ATOM 1367 N N . VAL B 1 46 ? -2.387 11.828 9.742 1 98.06 46 VAL B N 1
ATOM 1368 C CA . VAL B 1 46 ? -3.494 10.914 9.469 1 98.06 46 VAL B CA 1
ATOM 1369 C C . VAL B 1 46 ? -3.012 9.766 8.586 1 98.06 46 VAL B C 1
ATOM 1371 O O . VAL B 1 46 ? -2.229 9.969 7.66 1 98.06 46 VAL B O 1
ATOM 1374 N N . THR B 1 47 ? -3.479 8.562 8.906 1 98.5 47 THR B N 1
ATOM 1375 C CA . THR B 1 47 ? -3.184 7.375 8.109 1 98.5 47 THR B CA 1
ATOM 1376 C C . THR B 1 47 ? -4.383 6.984 7.254 1 98.5 47 THR B C 1
ATOM 1378 O O . THR B 1 47 ? -5.508 6.898 7.754 1 98.5 47 THR B O 1
ATOM 1381 N N . VAL B 1 48 ? -4.16 6.816 5.988 1 98.88 48 VAL B N 1
ATOM 1382 C CA . VAL B 1 48 ? -5.109 6.184 5.078 1 98.88 48 VAL B CA 1
ATOM 1383 C C . VAL B 1 48 ? -4.691 4.734 4.824 1 98.88 48 VAL B C 1
ATOM 1385 O O . VAL B 1 48 ? -3.643 4.484 4.227 1 98.88 48 VAL B O 1
ATOM 1388 N N . ALA B 1 49 ? -5.477 3.801 5.316 1 98.81 49 ALA B N 1
ATOM 1389 C CA . ALA B 1 49 ? -5.219 2.377 5.117 1 98.81 49 ALA B CA 1
ATOM 1390 C C . ALA B 1 49 ? -6.246 1.761 4.172 1 98.81 49 ALA B C 1
ATOM 1392 O O . ALA B 1 49 ? -7.438 2.064 4.254 1 98.81 49 ALA B O 1
ATOM 1393 N N . ALA B 1 50 ? -5.746 0.997 3.264 1 98.88 50 ALA B N 1
ATOM 1394 C CA . ALA B 1 50 ? -6.629 0.349 2.297 1 98.88 50 ALA B CA 1
ATOM 1395 C C . ALA B 1 50 ? -6.242 -1.113 2.096 1 98.88 50 ALA B C 1
ATOM 1397 O O . ALA B 1 50 ? -5.059 -1.458 2.119 1 98.88 50 ALA B O 1
ATOM 1398 N N . TRP B 1 51 ? -7.211 -1.947 1.91 1 98.88 51 TRP B N 1
ATOM 1399 C CA . TRP B 1 51 ? -7.047 -3.367 1.622 1 98.88 51 TRP B CA 1
ATOM 1400 C C . TRP B 1 51 ? -7.883 -3.779 0.416 1 98.88 51 TRP B C 1
ATOM 1402 O O . TRP B 1 51 ? -9.07 -3.443 0.33 1 98.88 51 TRP B O 1
ATOM 1412 N N . TRP B 1 52 ? -7.277 -4.402 -0.495 1 98.81 52 TRP B N 1
ATOM 1413 C CA . TRP B 1 52 ? -7.961 -5.07 -1.598 1 98.81 52 TRP B CA 1
ATOM 1414 C C . TRP B 1 52 ? -8.078 -6.57 -1.337 1 98.81 52 TRP B C 1
ATOM 1416 O O . TRP B 1 52 ? -7.105 -7.219 -0.961 1 98.81 52 TRP B O 1
ATOM 1426 N N . TYR B 1 53 ? -9.227 -7.094 -1.505 1 98.81 53 TYR B N 1
ATOM 1427 C CA . TYR B 1 53 ? -9.5 -8.484 -1.158 1 98.81 53 TYR B CA 1
ATOM 1428 C C . TYR B 1 53 ? -10.711 -9.008 -1.916 1 98.81 53 TYR B C 1
ATOM 1430 O O . TYR B 1 53 ? -11.273 -8.305 -2.762 1 98.81 53 TYR B O 1
ATOM 1438 N N . GLY B 1 54 ? -11.039 -10.305 -1.72 1 98.81 54 GLY B N 1
ATOM 1439 C CA . GLY B 1 54 ? -12.242 -10.859 -2.322 1 98.81 54 GLY B CA 1
ATOM 1440 C C . GLY B 1 54 ? -12.477 -12.312 -1.961 1 98.81 54 GLY B C 1
ATOM 1441 O O . GLY B 1 54 ? -11.617 -12.953 -1.351 1 98.81 54 GLY B O 1
ATOM 1442 N N . GLU B 1 55 ? -13.703 -12.727 -2.256 1 98.69 55 GLU B N 1
ATOM 1443 C CA . GLU B 1 55 ? -14.008 -14.148 -2.168 1 98.69 55 GLU B CA 1
ATOM 1444 C C . GLU B 1 55 ? -13.148 -14.961 -3.137 1 98.69 55 GLU B C 1
ATOM 1446 O O . GLU B 1 55 ? -12.922 -14.539 -4.273 1 98.69 55 GLU B O 1
ATOM 1451 N N . PRO B 1 56 ? -12.727 -16.109 -2.643 1 98.31 56 PRO B N 1
ATOM 1452 C CA . PRO B 1 56 ? -11.875 -16.906 -3.529 1 98.31 56 PRO B CA 1
ATOM 1453 C C . PRO B 1 56 ? -12.602 -17.359 -4.797 1 98.31 56 PRO B C 1
ATOM 1455 O O . PRO B 1 56 ? -13.789 -17.688 -4.746 1 98.31 56 PRO B O 1
ATOM 1458 N N . ALA B 1 57 ? -11.852 -17.406 -5.891 1 97.94 57 ALA B N 1
ATOM 1459 C CA . ALA B 1 57 ? -12.391 -17.812 -7.18 1 97.94 57 ALA B CA 1
ATOM 1460 C C . ALA B 1 57 ? -12.602 -19.328 -7.227 1 97.94 57 ALA B C 1
ATOM 1462 O O . ALA B 1 57 ? -13.383 -19.828 -8.039 1 97.94 57 ALA B O 1
ATOM 1463 N N . SER B 1 58 ? -11.797 -20.047 -6.441 1 96.62 58 SER B N 1
ATOM 1464 C CA . SER B 1 58 ? -11.898 -21.484 -6.348 1 96.62 58 SER B CA 1
ATOM 1465 C C . SER B 1 58 ? -11.461 -21.984 -4.977 1 96.62 58 SER B C 1
ATOM 1467 O O . SER B 1 58 ? -10.906 -21.234 -4.18 1 96.62 58 SER B O 1
ATOM 1469 N N . ALA B 1 59 ? -11.727 -23.266 -4.66 1 94.44 59 ALA B N 1
ATOM 1470 C CA . ALA B 1 59 ? -11.484 -23.844 -3.348 1 94.44 59 ALA B CA 1
ATOM 1471 C C . ALA B 1 59 ? -9.992 -24 -3.082 1 94.44 59 ALA B C 1
ATOM 1473 O O . ALA B 1 59 ? -9.562 -24.094 -1.929 1 94.44 59 ALA B O 1
ATOM 1474 N N . ASP B 1 60 ? -9.188 -23.953 -4.133 1 91.19 60 ASP B N 1
ATOM 1475 C CA . ASP B 1 60 ? -7.77 -24.25 -3.979 1 91.19 60 ASP B CA 1
ATOM 1476 C C . ASP B 1 60 ? -6.973 -22.969 -3.701 1 91.19 60 ASP B C 1
ATOM 1478 O O . ASP B 1 60 ? -5.781 -23.031 -3.391 1 91.19 60 ASP B O 1
ATOM 1482 N N . VAL B 1 61 ? -7.684 -21.828 -3.748 1 92.38 61 VAL B N 1
ATOM 1483 C CA . VAL B 1 61 ? -7.016 -20.562 -3.473 1 92.38 61 VAL B CA 1
ATOM 1484 C C . VAL B 1 61 ? -6.832 -20.391 -1.967 1 92.38 61 VAL B C 1
ATOM 1486 O O . VAL B 1 61 ? -7.777 -20.562 -1.195 1 92.38 61 VAL B O 1
ATOM 1489 N N . PRO B 1 62 ? -5.586 -20 -1.597 1 92.62 62 PRO B N 1
ATOM 1490 C CA . PRO B 1 62 ? -5.383 -19.75 -0.168 1 92.62 62 PRO B CA 1
ATOM 1491 C C . PRO B 1 62 ? -6.215 -18.578 0.345 1 92.62 62 PRO B C 1
ATOM 1493 O O . PRO B 1 62 ? -6.34 -17.562 -0.339 1 92.62 62 PRO B O 1
ATOM 1496 N N . VAL B 1 63 ? -6.738 -18.781 1.563 1 94.5 63 VAL B N 1
ATOM 1497 C CA . VAL B 1 63 ? -7.598 -17.766 2.152 1 94.5 63 VAL B CA 1
ATOM 1498 C C . VAL B 1 63 ? -7.129 -17.453 3.574 1 94.5 63 VAL B C 1
ATOM 1500 O O . VAL B 1 63 ? -6.371 -18.219 4.164 1 94.5 63 VAL B O 1
ATOM 1503 N N . ASP B 1 64 ? -7.535 -16.281 4.016 1 93.69 64 ASP B N 1
ATOM 1504 C CA . ASP B 1 64 ? -7.211 -15.93 5.391 1 93.69 64 ASP B CA 1
ATOM 1505 C C . ASP B 1 64 ? -8.195 -16.562 6.371 1 93.69 64 ASP B C 1
ATOM 1507 O O . ASP B 1 64 ? -8.961 -17.453 6 1 93.69 64 ASP B O 1
ATOM 1511 N N . GLU B 1 65 ? -8.102 -16.109 7.633 1 93.06 65 GLU B N 1
ATOM 1512 C CA . GLU B 1 65 ? -8.836 -16.734 8.719 1 93.06 65 GLU B CA 1
ATOM 1513 C C . GLU B 1 65 ? -10.344 -16.578 8.523 1 93.06 65 GLU B C 1
ATOM 1515 O O . GLU B 1 65 ? -11.125 -17.375 9.055 1 93.06 65 GLU B O 1
ATOM 1520 N N . ILE B 1 66 ? -10.758 -15.562 7.785 1 96 66 ILE B N 1
ATOM 1521 C CA . ILE B 1 66 ? -12.188 -15.328 7.645 1 96 66 ILE B CA 1
ATOM 1522 C C . ILE B 1 66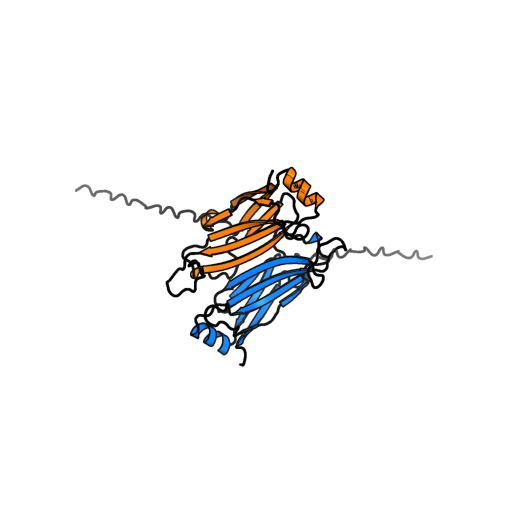 ? -12.648 -15.75 6.25 1 96 66 ILE B C 1
ATOM 1524 O O . ILE B 1 66 ? -13.711 -15.336 5.785 1 96 66 ILE B O 1
ATOM 1528 N N . GLY B 1 67 ? -11.789 -16.453 5.508 1 96.75 67 GLY B N 1
ATOM 1529 C CA . GLY B 1 67 ? -12.18 -17.078 4.254 1 96.75 67 GLY B CA 1
ATOM 1530 C C . GLY B 1 67 ? -12.031 -16.156 3.061 1 96.75 67 GLY B C 1
ATOM 1531 O O . GLY B 1 67 ? -12.656 -16.359 2.02 1 96.75 67 GLY B O 1
ATOM 1532 N N . GLN B 1 68 ? -11.25 -15.07 3.219 1 97.81 68 GLN B N 1
ATOM 1533 C CA . GLN B 1 68 ? -11.055 -14.125 2.123 1 97.81 68 GLN B CA 1
ATOM 1534 C C . GLN B 1 68 ? -9.648 -14.234 1.549 1 97.81 68 GLN B C 1
ATOM 1536 O O . GLN B 1 68 ? -8.719 -14.672 2.236 1 97.81 68 GLN B O 1
ATOM 1541 N N . VAL B 1 69 ? -9.484 -13.875 0.24 1 97.88 69 VAL B N 1
ATOM 1542 C CA . VAL B 1 69 ? -8.195 -13.742 -0.422 1 97.88 69 VAL B CA 1
ATOM 1543 C C . VAL B 1 69 ? -7.684 -12.312 -0.281 1 97.88 69 VAL B C 1
ATOM 1545 O O . VAL B 1 69 ? -8.391 -11.359 -0.605 1 97.88 69 VAL B O 1
ATOM 1548 N N . GLN B 1 70 ? -6.504 -12.203 0.239 1 97.69 70 GLN B N 1
ATOM 1549 C CA . GLN B 1 70 ? -5.852 -10.898 0.275 1 97.69 70 GLN B CA 1
ATOM 1550 C C . GLN B 1 70 ? -5.105 -10.617 -1.026 1 97.69 70 GLN B C 1
ATOM 1552 O O . GLN B 1 70 ? -4.285 -11.43 -1.465 1 97.69 70 GLN B O 1
ATOM 1557 N N . LEU B 1 71 ? -5.387 -9.461 -1.623 1 98.38 71 LEU B N 1
ATOM 1558 C CA . LEU B 1 71 ? -4.754 -9.086 -2.885 1 98.38 71 LEU B CA 1
ATOM 1559 C C . LEU B 1 71 ? -3.643 -8.07 -2.656 1 98.38 71 LEU B C 1
ATOM 1561 O O . LEU B 1 71 ? -2.578 -8.156 -3.273 1 98.38 71 LEU B O 1
ATOM 1565 N N . ALA B 1 72 ? -3.939 -7.098 -1.865 1 98.81 72 ALA B N 1
ATOM 1566 C CA . ALA B 1 72 ? -3.006 -6 -1.633 1 98.81 72 ALA B CA 1
ATOM 1567 C C . ALA B 1 72 ? -3.418 -5.18 -0.416 1 98.81 72 ALA B C 1
ATOM 1569 O O . ALA B 1 72 ? -4.551 -5.285 0.057 1 98.81 72 ALA B O 1
ATOM 1570 N N . SER B 1 73 ? -2.52 -4.438 0.112 1 98.81 73 SER B N 1
ATOM 1571 C CA . SER B 1 73 ? -2.781 -3.434 1.139 1 98.81 73 SER B CA 1
ATOM 1572 C C . SER B 1 73 ? -1.874 -2.221 0.968 1 98.81 73 SER B C 1
ATOM 1574 O O . SER B 1 73 ? -0.827 -2.307 0.325 1 98.81 73 SER B O 1
ATOM 1576 N N . SER B 1 74 ? -2.311 -1.151 1.455 1 98.69 74 SER B N 1
ATOM 1577 C CA . SER B 1 74 ? -1.497 0.061 1.453 1 98.69 74 SER B CA 1
ATOM 1578 C C . SER B 1 74 ? -1.795 0.928 2.672 1 98.69 74 SER B C 1
ATOM 1580 O O . SER B 1 74 ? -2.922 0.938 3.172 1 98.69 74 SER B O 1
ATOM 1582 N N . THR B 1 75 ? -0.786 1.59 3.127 1 98.62 75 THR B N 1
ATOM 1583 C CA . THR B 1 75 ? -0.889 2.646 4.129 1 98.62 75 THR B CA 1
ATOM 1584 C C . THR B 1 75 ? -0.158 3.902 3.664 1 98.62 75 THR B C 1
ATOM 1586 O O . THR B 1 75 ? 0.971 3.826 3.176 1 98.62 75 THR B O 1
ATOM 1589 N N . THR B 1 76 ? -0.839 5.012 3.754 1 98.69 76 THR B N 1
ATOM 1590 C CA . THR B 1 76 ? -0.23 6.305 3.455 1 98.69 76 THR B CA 1
ATOM 1591 C C . THR B 1 76 ? -0.458 7.289 4.602 1 98.69 76 THR B C 1
ATOM 1593 O O . THR B 1 76 ? -1.579 7.422 5.094 1 98.69 76 THR B O 1
ATOM 1596 N N . ILE B 1 77 ? 0.587 7.93 5.031 1 98.06 77 ILE B N 1
ATOM 1597 C CA . ILE B 1 77 ? 0.481 9 6.02 1 98.06 77 ILE B CA 1
ATOM 1598 C C . ILE B 1 77 ? 0.307 10.344 5.312 1 98.06 77 ILE B C 1
ATOM 1600 O O . ILE B 1 77 ? 1.126 10.719 4.469 1 98.06 77 ILE B O 1
ATOM 1604 N N . VAL B 1 78 ? -0.704 11.055 5.699 1 97.81 78 VAL B N 1
ATOM 1605 C CA . VAL B 1 78 ? -1.058 12.273 4.98 1 97.81 78 VAL B CA 1
ATOM 1606 C C . VAL B 1 78 ? -1.116 13.453 5.953 1 97.81 78 VAL B C 1
ATOM 1608 O O . VAL B 1 78 ? -1.217 13.25 7.168 1 97.81 78 VAL B O 1
ATOM 1611 N N . ASP B 1 79 ? -1.03 14.633 5.383 1 94.25 79 ASP B N 1
ATOM 1612 C CA . ASP B 1 79 ? -1.294 15.844 6.156 1 94.25 79 ASP B CA 1
ATOM 1613 C C . ASP B 1 79 ? -2.752 15.898 6.605 1 94.25 79 ASP B C 1
ATOM 1615 O O . ASP B 1 79 ? -3.656 15.555 5.844 1 94.25 79 ASP B O 1
ATOM 1619 N N . PRO B 1 80 ? -2.912 16.312 7.84 1 95.06 80 PRO B N 1
ATOM 1620 C CA . PRO B 1 80 ? -4.273 16.359 8.383 1 95.06 80 PRO B CA 1
ATOM 1621 C C . PRO B 1 80 ? -5.074 17.547 7.879 1 95.06 80 PRO B C 1
ATOM 1623 O O . PRO B 1 80 ? -5.516 18.391 8.672 1 95.06 80 PRO B O 1
ATOM 1626 N N . ARG B 1 81 ? -5.379 17.641 6.668 1 96.31 81 ARG B N 1
ATOM 1627 C CA . ARG B 1 81 ? -6.18 18.672 6 1 96.31 81 ARG B CA 1
ATOM 1628 C C . ARG B 1 81 ? -7.059 18.047 4.918 1 96.31 81 ARG B C 1
ATOM 1630 O O . ARG B 1 81 ? -6.824 16.922 4.488 1 96.31 81 ARG B O 1
ATOM 1637 N N . PRO B 1 82 ? -8.031 18.859 4.617 1 98.19 82 PRO B N 1
ATOM 1638 C CA . PRO B 1 82 ?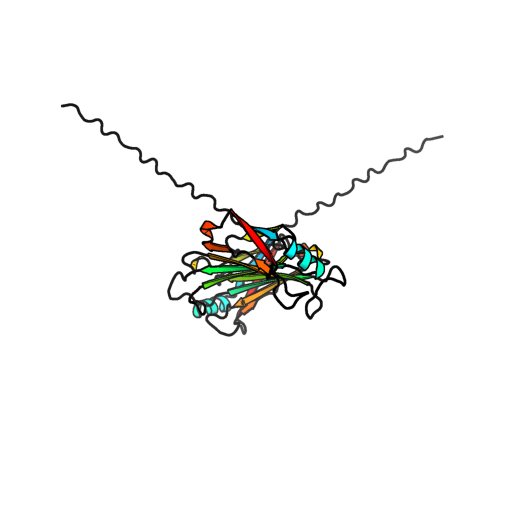 -8.797 18.359 3.479 1 98.19 82 PRO B CA 1
ATOM 1639 C C . PRO B 1 82 ? -7.93 18.109 2.246 1 98.19 82 PRO B C 1
ATOM 1641 O O . PRO B 1 82 ? -7.16 18.984 1.846 1 98.19 82 PRO B O 1
ATOM 1644 N N . LEU B 1 83 ? -8.023 16.938 1.667 1 98.06 83 LEU B N 1
ATOM 1645 C CA . LEU B 1 83 ? -7.301 16.547 0.462 1 98.06 83 LEU B CA 1
ATOM 1646 C C . LEU B 1 83 ? -7.93 15.312 -0.175 1 98.06 83 LEU B C 1
ATOM 1648 O O . LEU B 1 83 ? -8.797 14.672 0.425 1 98.06 83 LEU B O 1
ATOM 1652 N N . THR B 1 84 ? -7.547 15.125 -1.366 1 98.25 84 THR B N 1
ATOM 1653 C CA . THR B 1 84 ? -7.961 13.914 -2.055 1 98.25 84 THR B CA 1
ATOM 1654 C C . THR B 1 84 ? -6.801 12.93 -2.166 1 98.25 84 THR B C 1
ATOM 1656 O O . THR B 1 84 ? -5.68 13.32 -2.506 1 98.25 84 THR B O 1
ATOM 1659 N N . VAL B 1 85 ? -7.027 11.695 -1.765 1 98.62 85 VAL B N 1
ATOM 1660 C CA . VAL B 1 85 ? -6.082 10.602 -1.939 1 98.62 85 VAL B CA 1
ATOM 1661 C C . VAL B 1 85 ? -6.566 9.672 -3.047 1 98.62 85 VAL B C 1
ATOM 1663 O O . VAL B 1 85 ? -7.668 9.125 -2.971 1 98.62 85 VAL B O 1
ATOM 1666 N N . ALA B 1 86 ? -5.75 9.453 -4.051 1 98.06 86 ALA B N 1
ATOM 1667 C CA . ALA B 1 86 ? -6.086 8.539 -5.137 1 98.06 86 ALA B CA 1
ATOM 1668 C C . ALA B 1 86 ? -5.539 7.137 -4.855 1 98.06 86 ALA B C 1
ATOM 1670 O O . ALA B 1 86 ? -4.352 6.973 -4.578 1 98.06 86 ALA B O 1
ATOM 1671 N N . LEU B 1 87 ? -6.395 6.203 -4.914 1 98.38 87 LEU B N 1
ATOM 1672 C CA . LEU B 1 87 ? -6.039 4.789 -4.863 1 98.38 87 LEU B CA 1
ATOM 1673 C C . LEU B 1 87 ? -6.199 4.141 -6.234 1 98.38 87 LEU B C 1
ATOM 1675 O O . LEU B 1 87 ? -7.121 4.48 -6.98 1 98.38 87 LEU B O 1
ATOM 1679 N N . PRO B 1 88 ? -5.293 3.25 -6.547 1 97.56 88 PRO B N 1
ATOM 1680 C CA . PRO B 1 88 ? -5.633 2.457 -7.73 1 97.56 88 PRO B CA 1
ATOM 1681 C C . PRO B 1 88 ? -6.902 1.627 -7.539 1 97.56 88 PRO B C 1
ATOM 1683 O O . PRO B 1 88 ? -7.156 1.123 -6.441 1 97.56 88 PRO B O 1
ATOM 1686 N N . ALA B 1 89 ? -7.66 1.497 -8.578 1 97.94 89 ALA B N 1
ATOM 1687 C CA . ALA B 1 89 ? -8.797 0.583 -8.477 1 97.94 89 ALA B CA 1
ATOM 1688 C C . ALA B 1 89 ? -8.336 -0.812 -8.062 1 97.94 89 ALA B C 1
ATOM 1690 O O . ALA B 1 89 ? -8.883 -1.393 -7.117 1 97.94 89 ALA B O 1
ATOM 1691 N N . VAL B 1 90 ? -7.367 -1.271 -8.773 1 96.81 90 VAL B N 1
ATOM 1692 C CA . VAL B 1 90 ? -6.625 -2.471 -8.398 1 96.81 90 VAL B CA 1
ATOM 1693 C C . VAL B 1 90 ? -5.125 -2.207 -8.516 1 96.81 90 VAL B C 1
ATOM 1695 O O . VAL B 1 90 ? -4.656 -1.698 -9.531 1 96.81 90 VAL B O 1
ATOM 1698 N N . PRO B 1 91 ? -4.41 -2.508 -7.414 1 97.81 91 PRO B N 1
ATOM 1699 C CA . PRO B 1 91 ? -2.961 -2.336 -7.527 1 97.81 91 PRO B CA 1
ATOM 1700 C C . PRO B 1 91 ? -2.355 -3.174 -8.648 1 97.81 91 PRO B C 1
ATOM 1702 O O . PRO B 1 91 ? -2.777 -4.309 -8.875 1 97.81 91 PRO B O 1
ATOM 1705 N N . ASP B 1 92 ? -1.383 -2.59 -9.312 1 96.06 92 ASP B N 1
ATOM 1706 C CA . ASP B 1 92 ? -0.74 -3.27 -10.43 1 96.06 92 ASP B CA 1
ATOM 1707 C C . ASP B 1 92 ? -0.102 -4.582 -9.984 1 96.06 92 ASP B C 1
ATOM 1709 O O . ASP B 1 92 ? 0.514 -4.648 -8.922 1 96.06 92 ASP B O 1
ATOM 1713 N N . GLY B 1 93 ? -0.368 -5.645 -10.797 1 96.06 93 GLY B N 1
ATOM 1714 C CA . GLY B 1 93 ? 0.229 -6.945 -10.547 1 96.06 93 GLY B CA 1
ATOM 1715 C C . GLY B 1 93 ? -0.613 -7.824 -9.633 1 96.06 93 GLY B C 1
ATOM 1716 O O . GLY B 1 93 ? -0.371 -9.023 -9.523 1 96.06 93 GLY B O 1
ATOM 1717 N N . ALA B 1 94 ? -1.592 -7.207 -8.922 1 97.75 94 ALA B N 1
ATOM 1718 C CA . ALA B 1 94 ? -2.414 -7.996 -8.008 1 97.75 94 ALA B CA 1
ATOM 1719 C C . ALA B 1 94 ? -3.045 -9.188 -8.727 1 97.75 94 ALA B C 1
ATOM 1721 O O . ALA B 1 94 ? -3.494 -9.062 -9.867 1 97.75 94 ALA B O 1
ATOM 1722 N N . ASP B 1 95 ? -3.121 -10.312 -8.016 1 96.19 95 ASP B N 1
ATOM 1723 C CA . ASP B 1 95 ? -3.672 -11.539 -8.586 1 96.19 95 ASP B CA 1
ATOM 1724 C C . ASP B 1 95 ? -5.199 -11.539 -8.523 1 96.19 95 ASP B C 1
ATOM 1726 O O . ASP B 1 95 ? -5.793 -12.328 -7.785 1 96.19 95 ASP B O 1
ATOM 1730 N N . VAL B 1 96 ? -5.793 -10.758 -9.398 1 96.75 96 VAL B N 1
ATOM 1731 C CA . VAL B 1 96 ? -7.242 -10.562 -9.367 1 96.75 96 VAL B CA 1
ATOM 1732 C C . VAL B 1 96 ? -7.941 -11.828 -9.852 1 96.75 96 VAL B C 1
ATOM 1734 O O . VAL B 1 96 ? -9.125 -12.039 -9.578 1 96.75 96 VAL B O 1
ATOM 1737 N N . ALA B 1 97 ? -7.238 -12.703 -10.508 1 95.75 97 ALA B N 1
ATOM 1738 C CA . ALA B 1 97 ? -7.824 -13.953 -10.984 1 95.75 97 ALA B CA 1
ATOM 1739 C C . ALA B 1 97 ? -8.141 -14.883 -9.82 1 95.75 97 ALA B C 1
ATOM 1741 O O . ALA B 1 97 ? -8.922 -15.836 -9.969 1 95.75 97 ALA B O 1
ATOM 1742 N N . SER B 1 98 ? -7.523 -14.625 -8.688 1 96.75 98 SER B N 1
ATOM 1743 C CA . SER B 1 98 ? -7.695 -15.508 -7.535 1 96.75 98 SER B CA 1
ATOM 1744 C C . SER B 1 98 ? -9 -15.203 -6.805 1 96.75 98 SER B C 1
ATOM 1746 O O . SER B 1 98 ? -9.391 -15.945 -5.895 1 96.75 98 SER B O 1
ATOM 1748 N N . VAL B 1 99 ? -9.711 -14.117 -7.242 1 98.31 99 VAL B N 1
ATOM 1749 C CA . VAL B 1 99 ? -10.945 -13.758 -6.551 1 98.31 99 VAL B CA 1
ATOM 1750 C C . VAL B 1 99 ? -12.102 -13.711 -7.547 1 98.31 99 VAL B C 1
ATOM 1752 O O . VAL B 1 99 ? -11.891 -13.508 -8.742 1 98.31 99 VAL B O 1
ATOM 1755 N N . LEU B 1 100 ? -13.336 -13.8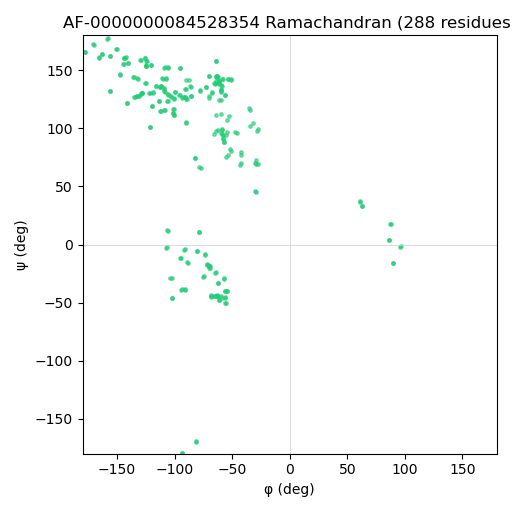59 -6.973 1 98.56 100 LEU B N 1
ATOM 1756 C CA . LEU B 1 100 ? -14.539 -13.727 -7.789 1 98.56 100 LEU B CA 1
ATOM 1757 C C . LEU B 1 100 ? -14.719 -12.281 -8.258 1 98.56 100 LEU B C 1
ATOM 1759 O O . LEU B 1 100 ? -15.039 -12.039 -9.422 1 98.56 100 LEU B O 1
ATOM 1763 N N . ALA B 1 101 ? -14.539 -11.391 -7.336 1 98.25 101 ALA B N 1
ATOM 1764 C CA . ALA B 1 101 ? -14.555 -9.953 -7.594 1 98.25 101 ALA B CA 1
ATOM 1765 C C . ALA B 1 101 ? -13.758 -9.195 -6.531 1 98.25 101 ALA B C 1
ATOM 1767 O O . ALA B 1 101 ? -13.953 -9.406 -5.332 1 98.25 101 ALA B O 1
ATOM 1768 N N . PRO B 1 102 ? -12.93 -8.328 -6.996 1 98.62 102 PRO B N 1
ATOM 1769 C CA . PRO B 1 102 ? -12.172 -7.566 -6 1 98.62 102 PRO B CA 1
ATOM 1770 C C . PRO B 1 102 ? -13.031 -6.574 -5.227 1 98.62 102 PRO B C 1
ATOM 1772 O O . PRO B 1 102 ? -13.953 -5.977 -5.797 1 98.62 102 PRO B O 1
ATOM 1775 N N . ARG B 1 103 ? -12.719 -6.41 -3.998 1 98.81 103 ARG B N 1
ATOM 1776 C CA . ARG B 1 103 ? -13.32 -5.438 -3.094 1 98.81 103 ARG B CA 1
ATOM 1777 C C . ARG B 1 103 ? -12.258 -4.539 -2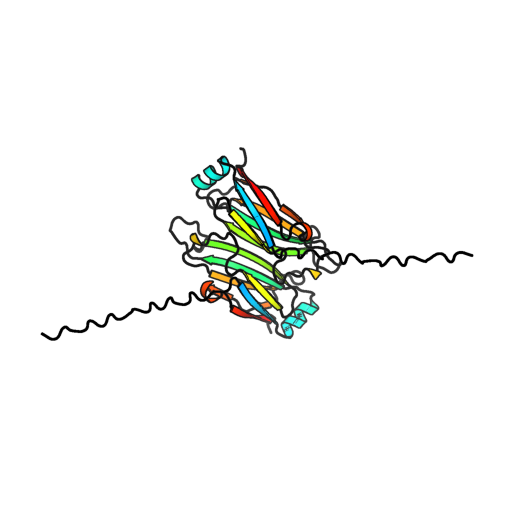.467 1 98.81 103 ARG B C 1
ATOM 1779 O O . ARG B 1 103 ? -11.078 -4.906 -2.416 1 98.81 103 ARG B O 1
ATOM 1786 N N . LEU B 1 104 ? -12.68 -3.357 -2.088 1 98.94 104 LEU B N 1
ATOM 1787 C CA . LEU B 1 104 ? -11.82 -2.418 -1.367 1 98.94 104 LEU B CA 1
ATOM 1788 C C . LEU B 1 104 ? -12.406 -2.098 0.006 1 98.94 104 LEU B C 1
ATOM 1790 O O . LEU B 1 104 ? -13.609 -1.881 0.138 1 98.94 104 LEU B O 1
ATOM 1794 N N . LEU B 1 105 ? -11.57 -2.199 0.993 1 98.88 105 LEU B N 1
ATOM 1795 C CA . LEU B 1 105 ? -11.836 -1.618 2.305 1 98.88 105 LEU B CA 1
ATOM 1796 C C . LEU B 1 105 ? -10.852 -0.489 2.604 1 98.88 105 LEU B C 1
ATOM 1798 O O . LEU B 1 105 ? -9.641 -0.679 2.521 1 98.88 105 LEU B O 1
ATOM 1802 N N . ASP B 1 106 ? -11.375 0.659 2.883 1 98.75 106 ASP B N 1
ATOM 1803 C CA . ASP B 1 106 ? -10.555 1.779 3.338 1 98.75 106 ASP B CA 1
ATOM 1804 C C . ASP B 1 106 ? -10.93 2.191 4.762 1 98.75 106 ASP B C 1
ATOM 1806 O O . ASP B 1 106 ? -12.109 2.258 5.102 1 98.75 106 ASP B O 1
ATOM 1810 N N . ASN B 1 107 ? -9.914 2.414 5.484 1 98.56 107 ASN B N 1
ATOM 1811 C CA . ASN B 1 107 ? -10.031 2.912 6.852 1 98.56 107 ASN B CA 1
ATOM 1812 C C . ASN B 1 107 ? -9.047 4.043 7.125 1 98.56 107 ASN B C 1
ATOM 1814 O O . ASN B 1 107 ? -7.844 3.889 6.895 1 98.56 107 ASN B O 1
ATOM 1818 N N . VAL B 1 108 ? -9.578 5.141 7.602 1 98.81 108 VAL B N 1
ATOM 1819 C CA . VAL B 1 108 ? -8.766 6.309 7.922 1 98.81 108 VAL B CA 1
ATOM 1820 C C . VAL B 1 108 ? -8.742 6.523 9.43 1 98.81 108 VAL B C 1
ATOM 1822 O O . VAL B 1 108 ? -9.781 6.43 10.094 1 98.81 108 VAL B O 1
ATOM 1825 N N . TYR B 1 109 ? -7.562 6.816 10 1 98.56 109 TYR B N 1
ATOM 1826 C CA . TYR B 1 109 ? -7.406 7 11.438 1 98.56 109 TYR B CA 1
ATOM 1827 C C . TYR B 1 109 ? -6.184 7.855 11.75 1 98.56 109 TYR B C 1
ATOM 1829 O O . TYR B 1 109 ? -5.367 8.125 10.867 1 98.56 109 TYR B O 1
ATOM 1837 N N . SER B 1 110 ? -6.117 8.383 12.914 1 97.81 110 SER B N 1
ATOM 1838 C CA . SER B 1 110 ? -4.957 9.172 13.297 1 97.81 110 SER B CA 1
ATOM 1839 C C . SER B 1 110 ? -3.689 8.32 13.32 1 97.81 110 SER B C 1
ATOM 1841 O O . SER B 1 110 ? -3.732 7.141 13.672 1 97.81 110 SER B O 1
ATOM 1843 N N . ALA B 1 111 ? -2.562 8.828 12.953 1 94 111 ALA B N 1
ATOM 1844 C CA . ALA B 1 111 ? -1.315 8.094 12.758 1 94 111 ALA B CA 1
ATOM 1845 C C . ALA B 1 111 ? -0.703 7.68 14.094 1 94 111 ALA B C 1
ATOM 1847 O O . ALA B 1 111 ? 0.271 6.926 14.133 1 94 111 ALA B O 1
ATOM 1848 N N . ARG B 1 112 ? -1.16 8.109 15.148 1 86.62 112 ARG B N 1
ATOM 1849 C CA . ARG B 1 112 ? -0.777 7.742 16.516 1 86.62 112 ARG B CA 1
ATOM 1850 C C . ARG B 1 112 ? 0.687 8.078 16.781 1 86.62 112 ARG B C 1
ATOM 1852 O O . ARG B 1 112 ? 1.397 7.309 17.422 1 86.62 112 ARG B O 1
ATOM 1859 N N . GLU B 1 113 ? 1.111 9.125 16.25 1 84.12 113 GLU B N 1
ATOM 1860 C CA . GLU B 1 113 ? 2.457 9.648 16.469 1 84.12 113 GLU B CA 1
ATOM 1861 C C . GLU B 1 113 ? 2.488 10.625 17.641 1 84.12 113 GLU B C 1
ATOM 1863 O O . GLU B 1 113 ? 3.467 10.664 18.391 1 84.12 113 GLU B O 1
ATOM 1868 N N . GLY B 1 114 ? 1.497 11.414 17.75 1 78.62 114 GLY B N 1
ATOM 1869 C CA . GLY B 1 114 ? 1.355 12.359 18.844 1 78.62 114 GLY B CA 1
ATOM 1870 C C . GLY B 1 114 ? 0.54 11.812 20 1 78.62 114 GLY B C 1
ATOM 1871 O O . GLY B 1 114 ? 0.787 12.156 21.156 1 78.62 114 GLY B O 1
ATOM 1872 N N . ASP B 1 115 ? -0.444 11.109 19.719 1 84.81 115 ASP B N 1
ATOM 1873 C CA . ASP B 1 115 ? -1.329 10.43 20.656 1 84.81 115 ASP B CA 1
ATOM 1874 C C . ASP B 1 115 ? -1.352 8.922 20.391 1 84.81 115 ASP B C 1
ATOM 1876 O O . ASP B 1 115 ? -1.544 8.492 19.25 1 84.81 115 ASP B O 1
ATOM 1880 N N . PRO B 1 116 ? -1.159 8.117 21.438 1 89.94 116 PRO B N 1
ATOM 1881 C CA . PRO B 1 116 ? -1.127 6.672 21.203 1 89.94 116 PRO B CA 1
ATOM 1882 C C . PRO B 1 116 ? -2.49 6.105 20.828 1 89.94 116 PRO B C 1
ATOM 1884 O O . PRO B 1 116 ? -2.572 5.004 20.266 1 89.94 116 PRO B O 1
ATOM 1887 N N . ASP B 1 117 ? -3.508 6.871 21.172 1 94.38 117 ASP B N 1
ATOM 1888 C CA . ASP B 1 117 ? -4.852 6.426 20.812 1 94.38 117 ASP B CA 1
ATOM 1889 C C . ASP B 1 117 ? -5.312 7.062 19.5 1 94.38 117 ASP B C 1
ATOM 1891 O O . ASP B 1 117 ? -4.836 8.133 19.125 1 94.38 117 ASP B O 1
ATOM 1895 N N . ASN B 1 118 ? -6.195 6.312 18.828 1 97.25 118 ASN B N 1
ATOM 1896 C CA . ASN B 1 118 ? -6.891 6.938 17.703 1 97.25 118 ASN B CA 1
ATOM 1897 C C . ASN B 1 118 ? -7.883 7.992 18.172 1 97.25 118 ASN B C 1
ATOM 1899 O O . ASN B 1 118 ? -8.742 7.711 19.016 1 97.25 118 ASN B O 1
ATOM 1903 N N . ILE B 1 119 ? -7.777 9.125 17.672 1 97.75 119 ILE B N 1
ATOM 1904 C CA . ILE B 1 119 ? -8.617 10.203 18.172 1 97.75 119 ILE B CA 1
ATOM 1905 C C . ILE B 1 119 ? -9.711 10.523 17.141 1 97.75 119 ILE B C 1
ATOM 1907 O O . ILE B 1 119 ? -10.555 11.391 17.375 1 97.75 119 ILE B O 1
ATOM 1911 N N . LEU B 1 120 ? -9.703 9.828 15.961 1 98.62 120 LEU B N 1
ATOM 1912 C CA . LEU B 1 120 ? -10.633 10.133 14.883 1 98.62 120 LEU B CA 1
ATOM 1913 C C . LEU B 1 120 ? -11.656 9.016 14.703 1 98.62 120 LEU B C 1
ATOM 1915 O O . LEU B 1 120 ? -11.336 7.84 14.914 1 98.62 120 LEU B O 1
ATOM 1919 N N . HIS B 1 121 ? -12.82 9.352 14.406 1 98.5 121 HIS B N 1
ATOM 1920 C CA . HIS B 1 121 ? -13.805 8.5 13.75 1 98.5 121 HIS B CA 1
ATOM 1921 C C . HIS B 1 121 ? -14.055 8.945 12.312 1 98.5 121 HIS B C 1
ATOM 1923 O O . HIS B 1 121 ? -14.609 10.023 12.078 1 98.5 121 HIS B O 1
ATOM 1929 N N . CYS B 1 122 ? -13.734 8.133 11.383 1 98.81 122 CYS B N 1
ATOM 1930 C CA . CYS B 1 122 ? -13.883 8.469 9.969 1 98.81 122 CYS B CA 1
ATOM 1931 C C . CYS B 1 122 ? -14.805 7.48 9.266 1 98.81 122 CYS B C 1
ATOM 1933 O O . CYS B 1 122 ? -14.898 6.316 9.664 1 98.81 122 CYS B O 1
ATOM 1935 N N . ASP B 1 123 ? -15.438 7.965 8.156 1 98.56 123 ASP B N 1
ATOM 1936 C CA . ASP B 1 123 ? -16.25 7.078 7.332 1 98.56 123 ASP B CA 1
ATOM 1937 C C . ASP B 1 123 ? -15.398 5.949 6.746 1 98.56 123 ASP B C 1
ATOM 1939 O O . ASP B 1 123 ? -14.258 6.172 6.328 1 98.56 123 ASP B O 1
ATOM 1943 N N . LEU B 1 124 ? -15.961 4.785 6.777 1 98.44 124 LEU B N 1
ATOM 1944 C CA . LEU B 1 124 ? -15.375 3.646 6.078 1 98.44 124 LEU B CA 1
ATOM 1945 C C . LEU B 1 124 ? -15.867 3.584 4.637 1 98.44 124 LEU B C 1
ATOM 1947 O O . LEU B 1 124 ? -17.016 3.926 4.355 1 98.44 124 LEU B O 1
ATOM 1951 N N . VAL B 1 125 ? -15 3.225 3.73 1 98.62 125 VAL B N 1
ATOM 1952 C CA . VAL B 1 125 ? -15.383 2.885 2.363 1 98.62 125 VAL B CA 1
ATOM 1953 C C . VAL B 1 125 ? -15.148 1.396 2.117 1 98.62 125 VAL B C 1
ATOM 1955 O O . VAL B 1 125 ? -14.016 0.917 2.191 1 98.62 125 VAL B O 1
ATOM 1958 N N . GLU B 1 126 ? -16.172 0.709 1.9 1 98.69 126 GLU B N 1
ATOM 1959 C CA . GLU B 1 126 ? -16.047 -0.702 1.549 1 98.69 126 GLU B CA 1
ATOM 1960 C C . GLU B 1 126 ? -17.078 -1.092 0.485 1 98.69 126 GLU B C 1
ATOM 1962 O O . GLU B 1 126 ? -18.281 -0.955 0.697 1 98.69 126 GLU B O 1
ATOM 1967 N N . ASP B 1 127 ? -16.672 -1.562 -0.602 1 98.62 127 ASP B N 1
ATOM 1968 C CA . ASP B 1 127 ? -17.547 -2.025 -1.676 1 98.62 127 ASP B CA 1
ATOM 1969 C C . ASP B 1 127 ? -16.75 -2.766 -2.748 1 98.62 127 ASP B C 1
ATOM 1971 O O . ASP B 1 127 ? -15.523 -2.852 -2.672 1 98.62 127 ASP B O 1
ATOM 1975 N N . ALA B 1 128 ? -17.469 -3.375 -3.691 1 98.56 128 ALA B N 1
ATOM 1976 C CA . ALA B 1 128 ? -16.812 -3.924 -4.871 1 98.56 128 ALA B CA 1
ATOM 1977 C C . ALA B 1 128 ? -16.047 -2.838 -5.633 1 98.56 128 ALA B C 1
ATOM 1979 O O . ALA B 1 128 ? -16.547 -1.719 -5.781 1 98.56 128 ALA B O 1
ATOM 1980 N N . VAL B 1 129 ? -14.891 -3.197 -6.031 1 98.69 129 VAL B N 1
ATOM 1981 C CA . VAL B 1 129 ? -14.07 -2.252 -6.785 1 98.69 129 VAL B CA 1
ATOM 1982 C C . VAL B 1 129 ? -14.844 -1.738 -7.992 1 98.69 129 VAL B C 1
ATOM 1984 O O . VAL B 1 129 ? -14.789 -0.551 -8.32 1 98.69 129 VAL B O 1
ATOM 1987 N N . ALA B 1 130 ? -15.578 -2.566 -8.656 1 97.88 130 ALA B N 1
ATOM 1988 C CA . ALA B 1 130 ? -16.344 -2.195 -9.844 1 97.88 130 ALA B CA 1
ATOM 1989 C C . ALA B 1 130 ? -17.312 -1.055 -9.539 1 97.88 130 ALA B C 1
ATOM 1991 O O . ALA B 1 130 ? -17.609 -0.234 -10.414 1 97.88 130 ALA B O 1
ATOM 1992 N N . ASP B 1 131 ? -17.797 -0.948 -8.328 1 97.94 131 ASP B N 1
ATOM 1993 C CA . ASP B 1 131 ? -18.766 0.07 -7.93 1 97.94 131 ASP B CA 1
ATOM 1994 C C . ASP B 1 131 ? -18.062 1.349 -7.477 1 97.94 131 ASP 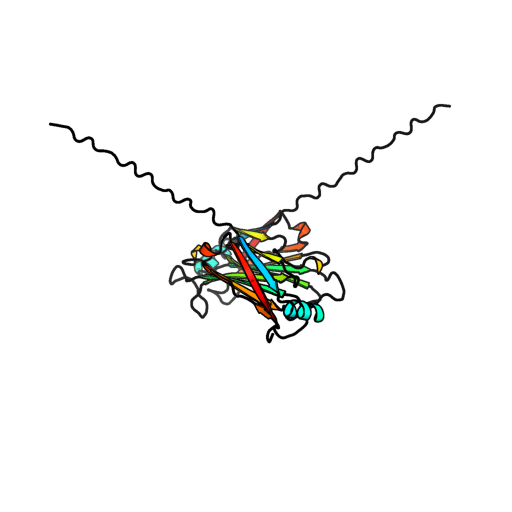B C 1
ATOM 1996 O O . ASP B 1 131 ? -18.688 2.408 -7.387 1 97.94 131 ASP B O 1
ATOM 2000 N N . LEU B 1 132 ? -16.75 1.214 -7.195 1 98.56 132 LEU B N 1
ATOM 2001 C CA . LEU B 1 132 ? -16.016 2.342 -6.629 1 98.56 132 LEU B CA 1
ATOM 2002 C C . LEU B 1 132 ? -15.164 3.023 -7.691 1 98.56 132 LEU B C 1
ATOM 2004 O O . LEU B 1 132 ? -14.891 4.223 -7.598 1 98.56 132 LEU B O 1
ATOM 2008 N N . ALA B 1 133 ? -14.75 2.266 -8.648 1 98.25 133 ALA B N 1
ATOM 2009 C CA . ALA B 1 133 ? -13.789 2.758 -9.633 1 98.25 133 ALA B CA 1
ATOM 2010 C C . ALA B 1 133 ? -14.336 3.969 -10.383 1 98.25 133 ALA B C 1
ATOM 2012 O O . ALA B 1 133 ? -15.484 3.961 -10.828 1 98.25 133 ALA B O 1
ATOM 2013 N N . GLY B 1 134 ? -13.469 5 -10.445 1 97.75 134 GLY B N 1
ATOM 2014 C CA . GLY B 1 134 ? -13.828 6.207 -11.172 1 97.75 134 GLY B CA 1
ATOM 2015 C C . GLY B 1 134 ? -14.609 7.199 -10.336 1 97.75 134 GLY B C 1
ATOM 2016 O O . GLY B 1 134 ? -14.961 8.281 -10.812 1 97.75 134 GLY B O 1
ATOM 2017 N N . ARG B 1 135 ? -14.789 6.883 -9.078 1 98.06 135 ARG B N 1
ATOM 2018 C CA . ARG B 1 135 ? -15.594 7.754 -8.227 1 98.06 135 ARG B CA 1
ATOM 2019 C C . ARG B 1 135 ? -14.719 8.547 -7.266 1 98.06 135 ARG B C 1
ATOM 2021 O O . ARG B 1 135 ? -13.586 8.148 -6.977 1 98.06 135 ARG B O 1
ATOM 2028 N N . THR B 1 136 ? -15.18 9.633 -6.902 1 98.38 136 THR B N 1
ATOM 2029 C CA . THR B 1 136 ? -14.695 10.375 -5.742 1 98.38 136 THR B CA 1
ATOM 2030 C C . THR B 1 136 ? -15.625 10.188 -4.551 1 98.38 136 THR B C 1
ATOM 2032 O O . THR B 1 136 ? -16.812 10.539 -4.617 1 98.38 136 THR B O 1
ATOM 2035 N N . LEU B 1 137 ? -15.133 9.617 -3.551 1 98.75 137 LEU B N 1
ATOM 2036 C CA . LEU B 1 137 ? -15.938 9.273 -2.379 1 98.75 137 LEU B CA 1
ATOM 2037 C C . LEU B 1 137 ? -15.57 10.156 -1.193 1 98.75 137 LEU B C 1
ATOM 2039 O O . LEU B 1 137 ? -14.391 10.328 -0.877 1 98.75 137 LEU B O 1
ATOM 2043 N N . PRO B 1 138 ? -16.547 10.734 -0.51 1 98.69 138 PRO B N 1
ATOM 2044 C CA . PRO B 1 138 ? -16.234 11.5 0.701 1 98.69 138 PRO B CA 1
ATOM 2045 C C . PRO B 1 138 ? -15.852 10.609 1.878 1 98.69 138 PRO B C 1
ATOM 2047 O O . PRO B 1 138 ? -16.453 9.547 2.074 1 98.69 138 PRO B O 1
ATOM 2050 N N . VAL B 1 139 ? -14.875 10.938 2.553 1 98.88 139 VAL B N 1
ATOM 2051 C CA . VAL B 1 139 ? -14.484 10.359 3.838 1 98.88 139 VAL B CA 1
ATOM 2052 C C . VAL B 1 139 ? -14.438 11.461 4.898 1 98.88 139 VAL B C 1
ATOM 2054 O O . VAL B 1 139 ? -13.453 12.188 4.996 1 98.88 139 VAL B O 1
ATOM 2057 N N . ILE B 1 140 ? -15.414 11.539 5.664 1 98.81 140 ILE B N 1
ATOM 2058 C CA . ILE B 1 140 ? -15.523 12.586 6.672 1 98.81 140 ILE B CA 1
ATOM 2059 C C . ILE B 1 140 ? -15.016 12.062 8.016 1 98.81 140 ILE B C 1
ATOM 2061 O O . ILE B 1 140 ? -15.445 11.008 8.484 1 98.81 140 ILE B O 1
ATOM 2065 N N . CYS B 1 141 ? -14.141 12.805 8.609 1 98.88 141 CYS B N 1
ATOM 2066 C CA . CYS B 1 141 ? -13.539 12.43 9.883 1 98.88 141 CYS B CA 1
ATOM 2067 C C . CYS B 1 141 ? -13.969 13.375 10.992 1 98.88 141 CYS B C 1
ATOM 2069 O O . CYS B 1 141 ? -13.883 14.594 10.844 1 98.88 141 CYS B O 1
ATOM 2071 N N . GLN B 1 142 ? -14.305 12.828 12.086 1 98.75 142 GLN B N 1
ATOM 2072 C CA . GLN B 1 142 ? -14.703 13.578 13.266 1 98.75 142 GLN B CA 1
ATOM 2073 C C . GLN B 1 142 ? -13.859 13.188 14.477 1 98.75 142 GLN B C 1
ATOM 2075 O O . GLN B 1 142 ? -13.312 12.086 14.531 1 98.75 142 GLN B O 1
ATOM 2080 N N . LEU B 1 143 ? -13.766 14.141 15.367 1 98.38 143 LEU B N 1
ATOM 2081 C CA . LEU B 1 143 ? -13.109 13.82 16.625 1 98.38 143 LEU B CA 1
ATOM 2082 C C . LEU B 1 143 ? -13.945 12.828 17.438 1 98.38 143 LEU B C 1
ATOM 2084 O O . LEU B 1 143 ? -15.164 12.977 17.531 1 98.38 143 LEU B O 1
ATOM 2088 N N . ILE B 1 144 ? -13.258 11.758 17.922 1 97.31 144 ILE B N 1
ATOM 2089 C CA . ILE B 1 144 ? -13.969 10.82 18.781 1 97.31 144 ILE B CA 1
ATOM 2090 C C . ILE B 1 144 ? -14.461 11.547 20.047 1 97.31 144 ILE B C 1
ATOM 2092 O O . ILE B 1 144 ? -13.672 12.188 20.75 1 97.31 144 ILE B O 1
ATOM 2096 N N . GLY B 1 145 ? -15.766 11.492 20.312 1 93.94 145 GLY B N 1
ATOM 2097 C CA . GLY B 1 145 ? -16.359 12.148 21.469 1 93.94 145 GLY B CA 1
ATOM 2098 C C . GLY B 1 145 ? -16.953 13.508 21.156 1 93.94 145 GLY B C 1
ATOM 2099 O O . GLY B 1 145 ? -17.5 14.172 22.031 1 93.94 145 GLY B O 1
ATOM 2100 N N . GLU B 1 146 ? -16.906 13.977 20.094 1 92.38 146 GLU B N 1
ATOM 2101 C CA . GLU B 1 146 ? -17.453 15.281 19.734 1 92.38 146 GLU B CA 1
ATOM 2102 C C . GLU B 1 146 ? -18.984 15.242 19.688 1 92.38 146 GLU B C 1
ATOM 2104 O O . GLU B 1 146 ? -19.562 14.172 19.484 1 92.38 146 GLU B O 1
#